Protein AF-A0A2G9ZZF3-F1 (afdb_monomer)

Structure (mmCIF, N/CA/C/O backbone):
data_AF-A0A2G9ZZF3-F1
#
_entry.id   AF-A0A2G9ZZF3-F1
#
loop_
_atom_site.group_PDB
_atom_site.id
_atom_site.type_symbol
_atom_site.label_atom_id
_atom_site.label_alt_id
_atom_site.label_comp_id
_atom_site.label_asym_id
_atom_site.label_entity_id
_atom_site.label_seq_id
_atom_site.pdbx_PDB_ins_code
_atom_site.Cartn_x
_atom_site.Cartn_y
_atom_site.Cartn_z
_atom_site.occupancy
_atom_site.B_iso_or_equiv
_atom_site.auth_seq_id
_atom_site.auth_comp_id
_atom_site.auth_asym_id
_atom_site.auth_atom_id
_atom_site.pdbx_PDB_model_num
ATOM 1 N N . MET A 1 1 ? 7.791 -21.126 -117.354 1.00 59.47 1 MET A N 1
ATOM 2 C CA . MET A 1 1 ? 6.677 -20.592 -116.538 1.00 59.47 1 MET A CA 1
ATOM 3 C C . MET A 1 1 ? 6.269 -21.484 -115.347 1.00 59.47 1 MET A C 1
ATOM 5 O O . MET A 1 1 ? 5.467 -21.029 -114.550 1.00 59.47 1 MET A O 1
ATOM 9 N N . SER A 1 2 ? 6.813 -22.704 -115.153 1.00 65.94 2 SER A N 1
ATOM 10 C CA . SER A 1 2 ? 6.362 -23.611 -114.068 1.00 65.94 2 SER A CA 1
ATOM 11 C C . SER A 1 2 ? 7.117 -23.512 -112.730 1.00 65.94 2 SER A C 1
ATOM 13 O O . SER A 1 2 ? 6.550 -23.864 -111.707 1.00 65.94 2 SER A O 1
ATOM 15 N N . LYS A 1 3 ? 8.366 -23.020 -112.684 1.00 68.06 3 LYS A N 1
ATOM 16 C CA . LYS A 1 3 ? 9.155 -22.972 -111.429 1.00 68.06 3 LYS A CA 1
ATOM 17 C C . LYS A 1 3 ? 8.748 -21.829 -110.484 1.00 68.06 3 LYS A C 1
ATOM 19 O O . LYS A 1 3 ? 8.698 -22.023 -109.275 1.00 68.06 3 LYS A O 1
ATOM 24 N N . GLU A 1 4 ? 8.410 -20.670 -111.044 1.00 65.75 4 GLU A N 1
ATOM 25 C CA . GLU A 1 4 ? 7.954 -19.481 -110.303 1.00 65.75 4 GLU A CA 1
ATOM 26 C C . GLU A 1 4 ? 6.599 -19.716 -109.613 1.00 65.75 4 GLU A C 1
ATOM 28 O O . GLU A 1 4 ? 6.419 -19.370 -108.446 1.00 65.75 4 GLU A O 1
ATOM 33 N N . LEU A 1 5 ? 5.671 -20.394 -110.301 1.00 57.50 5 LEU A N 1
ATOM 34 C CA . LEU A 1 5 ? 4.336 -20.688 -109.777 1.00 57.50 5 LEU A CA 1
ATOM 35 C C . LEU A 1 5 ? 4.395 -21.670 -108.592 1.00 57.50 5 LEU A C 1
ATOM 37 O O . LEU A 1 5 ? 3.732 -21.463 -107.577 1.00 57.50 5 LEU A O 1
ATOM 41 N N . THR A 1 6 ? 5.261 -22.685 -108.667 1.00 64.75 6 THR A N 1
ATOM 42 C CA . THR A 1 6 ? 5.470 -23.651 -107.576 1.00 64.75 6 THR A CA 1
ATOM 43 C C . THR A 1 6 ? 6.081 -22.998 -106.330 1.00 64.75 6 THR A C 1
ATOM 45 O O . THR A 1 6 ? 5.684 -23.309 -105.207 1.00 64.75 6 THR A O 1
ATOM 48 N N . ALA A 1 7 ? 7.002 -22.043 -106.499 1.00 68.25 7 ALA A N 1
ATOM 49 C CA . ALA A 1 7 ? 7.611 -21.318 -105.381 1.00 68.25 7 ALA A CA 1
ATOM 50 C C . ALA A 1 7 ? 6.648 -20.321 -104.706 1.00 68.25 7 ALA A C 1
ATOM 52 O O . ALA A 1 7 ? 6.768 -20.066 -103.504 1.00 68.25 7 ALA A O 1
ATOM 53 N N . ALA A 1 8 ? 5.699 -19.753 -105.457 1.00 62.78 8 ALA A N 1
ATOM 54 C CA . ALA A 1 8 ? 4.659 -18.877 -104.918 1.00 62.78 8 ALA A CA 1
ATOM 55 C C . ALA A 1 8 ? 3.600 -19.663 -104.124 1.00 62.78 8 ALA A C 1
ATOM 57 O O . ALA A 1 8 ? 3.227 -19.253 -103.025 1.00 62.78 8 ALA A O 1
ATOM 58 N N . ILE A 1 9 ? 3.185 -20.834 -104.621 1.00 59.16 9 ILE A N 1
ATOM 59 C CA . ILE A 1 9 ? 2.225 -21.713 -103.932 1.00 59.16 9 ILE A CA 1
ATOM 60 C C . ILE A 1 9 ? 2.807 -22.228 -102.605 1.00 59.16 9 ILE A C 1
ATOM 62 O O . ILE A 1 9 ? 2.135 -22.166 -101.578 1.00 59.16 9 ILE A O 1
ATOM 66 N N . ASN A 1 10 ? 4.078 -22.647 -102.584 1.00 58.19 10 ASN A N 1
ATOM 67 C CA . ASN A 1 10 ? 4.720 -23.159 -101.366 1.00 58.19 10 ASN A CA 1
ATOM 68 C C . ASN A 1 10 ? 4.940 -22.072 -100.287 1.00 58.19 10 ASN A C 1
ATOM 70 O O . ASN A 1 10 ? 4.824 -22.338 -99.089 1.00 58.19 10 ASN A O 1
ATOM 74 N N . ARG A 1 11 ? 5.209 -20.822 -100.696 1.00 60.00 11 ARG A N 1
ATOM 75 C CA . ARG A 1 11 ? 5.263 -19.667 -99.777 1.00 60.00 11 ARG A CA 1
ATOM 76 C C . ARG A 1 11 ? 3.895 -19.343 -99.171 1.00 60.00 11 ARG A C 1
ATOM 78 O O . ARG A 1 11 ? 3.817 -19.076 -97.978 1.00 60.00 11 ARG A O 1
ATOM 85 N N . ASN A 1 12 ? 2.823 -19.436 -99.958 1.00 56.59 12 ASN A N 1
ATOM 86 C CA . ASN A 1 12 ? 1.471 -19.139 -99.481 1.00 56.59 12 ASN A CA 1
ATOM 87 C C . ASN A 1 12 ? 0.905 -20.228 -98.544 1.00 56.59 12 ASN A C 1
ATOM 89 O O . ASN A 1 12 ? 0.105 -19.929 -97.666 1.00 56.59 12 ASN A O 1
ATOM 93 N N . GLN A 1 13 ? 1.343 -21.488 -98.672 1.00 58.34 13 GLN A N 1
ATOM 94 C CA . GLN A 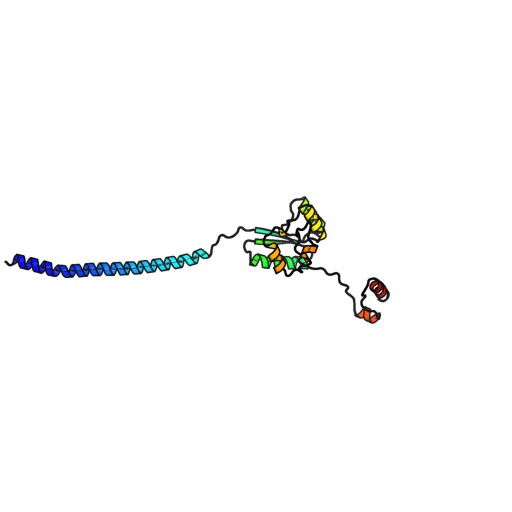1 13 ? 0.911 -22.570 -97.770 1.00 58.34 13 GLN A CA 1
ATOM 95 C C . GLN A 1 13 ? 1.659 -22.611 -96.429 1.00 58.34 13 GLN A C 1
ATOM 97 O O . GLN A 1 13 ? 1.131 -23.128 -95.448 1.00 58.34 13 GLN A O 1
ATOM 102 N N . THR A 1 14 ? 2.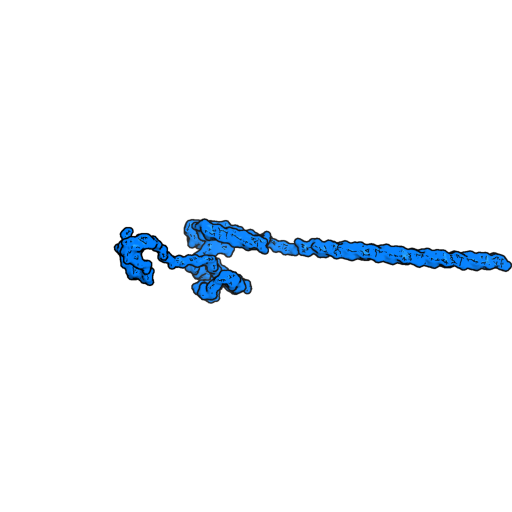865 -22.042 -96.350 1.00 57.53 14 THR A N 1
ATOM 103 C CA . THR A 1 14 ? 3.684 -22.051 -95.121 1.00 57.53 14 THR A CA 1
ATOM 104 C C . THR A 1 14 ? 3.453 -20.838 -94.217 1.00 57.53 14 THR A C 1
ATOM 106 O O . THR A 1 14 ? 3.719 -20.901 -93.016 1.00 57.53 14 THR A O 1
ATOM 109 N N . GLN A 1 15 ? 2.907 -19.750 -94.762 1.00 63.12 15 GLN A N 1
ATOM 110 C CA . GLN A 1 15 ? 2.553 -18.540 -94.021 1.00 63.12 15 GLN A CA 1
ATOM 111 C C . GLN A 1 15 ? 1.423 -18.737 -92.982 1.00 63.12 15 GLN A C 1
ATOM 113 O O . GLN A 1 15 ? 1.623 -18.320 -91.840 1.00 63.12 15 GLN A O 1
ATOM 118 N N . PRO A 1 16 ? 0.289 -19.410 -93.279 1.00 65.31 16 PRO A N 1
ATOM 119 C CA . PRO A 1 16 ? -0.768 -19.618 -92.284 1.00 65.31 16 PRO A CA 1
ATOM 120 C C . PRO A 1 16 ? -0.330 -20.530 -91.128 1.00 65.31 16 PRO A C 1
ATOM 122 O O . PRO A 1 16 ? -0.704 -20.284 -89.985 1.00 65.31 16 PRO A O 1
ATOM 125 N N . ALA A 1 17 ? 0.517 -21.534 -91.386 1.00 68.06 17 ALA A N 1
ATOM 126 C CA . ALA A 1 17 ? 1.029 -22.422 -90.340 1.00 68.06 17 ALA A CA 1
ATOM 127 C C . ALA A 1 17 ? 1.934 -21.688 -89.332 1.00 68.06 17 ALA A C 1
ATOM 129 O O . ALA A 1 17 ? 1.849 -21.940 -88.132 1.00 68.06 17 ALA A O 1
ATOM 130 N N . ARG A 1 18 ? 2.758 -20.739 -89.802 1.00 69.69 18 ARG A N 1
ATOM 131 C CA . ARG A 1 18 ? 3.604 -19.913 -88.924 1.00 69.69 18 ARG A CA 1
ATOM 132 C C . ARG A 1 18 ? 2.793 -18.967 -88.043 1.00 69.69 18 ARG A C 1
ATOM 134 O O . ARG A 1 18 ? 3.076 -18.882 -86.856 1.00 69.69 18 ARG A O 1
ATOM 141 N N . ILE A 1 19 ? 1.770 -18.320 -88.604 1.00 69.62 19 ILE A N 1
ATOM 142 C CA . ILE A 1 19 ? 0.917 -17.375 -87.863 1.00 69.62 19 ILE A CA 1
ATOM 143 C C . ILE A 1 19 ? 0.176 -18.092 -86.724 1.00 69.62 19 ILE A C 1
ATOM 145 O O . ILE A 1 19 ? 0.153 -17.603 -85.598 1.00 69.62 19 ILE A O 1
ATOM 149 N N . ILE A 1 20 ? -0.359 -19.291 -86.980 1.00 66.06 20 ILE A N 1
ATOM 150 C CA . ILE A 1 20 ? -1.033 -20.093 -85.946 1.00 66.06 20 ILE A CA 1
ATOM 151 C C . ILE A 1 20 ? -0.046 -20.522 -84.846 1.00 66.06 20 ILE A C 1
ATOM 153 O O . ILE A 1 20 ? -0.395 -20.534 -83.664 1.00 66.06 20 ILE A O 1
ATOM 157 N N . GLN A 1 21 ? 1.197 -20.850 -85.200 1.00 67.44 21 GLN A N 1
ATOM 158 C CA . GLN A 1 21 ? 2.212 -21.266 -84.231 1.00 67.44 21 GLN A CA 1
ATOM 159 C C . GLN A 1 21 ? 2.708 -20.106 -83.343 1.00 67.44 21 GLN A C 1
ATOM 161 O O . GLN A 1 21 ? 2.917 -20.304 -82.147 1.00 67.44 21 GLN A O 1
ATOM 166 N N . GLU A 1 22 ? 2.840 -18.893 -83.884 1.00 71.12 22 GLU A N 1
ATOM 167 C CA . GLU A 1 22 ? 3.138 -17.686 -83.092 1.00 71.12 22 GLU A CA 1
ATOM 168 C C . GLU A 1 22 ? 1.986 -17.347 -82.137 1.00 71.12 22 GLU A C 1
ATOM 170 O O . GLU A 1 22 ? 2.201 -17.252 -80.930 1.00 71.12 22 GLU A O 1
ATOM 175 N N . GLN A 1 23 ? 0.745 -17.298 -82.637 1.00 62.75 23 GLN A N 1
ATOM 176 C CA . GLN A 1 23 ? -0.425 -16.975 -81.811 1.00 62.75 23 GLN A CA 1
ATOM 177 C C . GLN A 1 23 ? -0.647 -17.984 -80.676 1.00 62.75 23 GLN A C 1
ATOM 179 O O . GLN A 1 23 ? -0.991 -17.606 -79.558 1.00 62.75 23 GLN A O 1
ATOM 184 N N . THR A 1 24 ? -0.434 -19.276 -80.934 1.00 64.06 24 THR A N 1
ATOM 185 C CA . THR A 1 24 ? -0.527 -20.309 -79.888 1.00 64.06 24 THR A CA 1
ATOM 186 C C . THR A 1 24 ? 0.589 -20.186 -78.850 1.00 64.06 24 THR A C 1
ATOM 188 O O . THR A 1 24 ? 0.332 -20.392 -77.664 1.00 64.06 24 THR A O 1
ATOM 191 N N . THR A 1 25 ? 1.802 -19.799 -79.254 1.00 71.62 25 THR A N 1
ATOM 192 C CA . THR A 1 25 ? 2.929 -19.588 -78.330 1.00 71.62 25 THR A CA 1
ATOM 193 C C . THR A 1 25 ? 2.682 -18.393 -77.406 1.00 71.62 25 THR A C 1
ATOM 195 O O . THR A 1 25 ? 2.936 -18.490 -76.201 1.00 71.62 25 THR A O 1
ATOM 198 N N . ASP A 1 26 ? 2.118 -17.306 -77.930 1.00 73.88 26 ASP A N 1
ATOM 199 C CA . ASP A 1 26 ? 1.782 -16.117 -77.141 1.00 73.88 26 ASP A CA 1
ATOM 200 C C . ASP A 1 26 ? 0.676 -16.402 -76.119 1.00 73.88 26 ASP A C 1
ATOM 202 O O . ASP A 1 26 ? 0.825 -16.079 -74.938 1.00 73.88 26 ASP A O 1
ATOM 206 N N . LEU A 1 27 ? -0.386 -17.107 -76.527 1.00 63.22 27 LEU A N 1
ATOM 207 C CA . LEU A 1 27 ? -1.488 -17.491 -75.636 1.00 63.22 27 LEU A CA 1
ATOM 208 C C . LEU A 1 27 ? -1.025 -18.419 -74.500 1.00 63.22 27 LEU A C 1
ATOM 210 O O . LEU A 1 27 ? -1.392 -18.218 -73.341 1.00 63.22 27 LEU A O 1
ATOM 214 N N . ILE A 1 28 ? -0.170 -19.403 -74.806 1.00 69.19 28 ILE A N 1
ATOM 215 C CA . ILE A 1 28 ? 0.407 -20.310 -73.797 1.00 69.19 28 ILE A CA 1
ATOM 216 C C . ILE A 1 28 ? 1.316 -19.539 -72.829 1.00 69.19 28 ILE A C 1
ATOM 218 O O . ILE A 1 28 ? 1.339 -19.820 -71.626 1.00 69.19 28 ILE A O 1
ATOM 222 N N . THR A 1 29 ? 2.065 -18.558 -73.335 1.00 74.81 29 THR A N 1
ATOM 223 C CA . THR A 1 29 ? 2.946 -17.720 -72.515 1.00 74.81 29 THR A CA 1
ATOM 224 C C . THR A 1 29 ? 2.134 -16.839 -71.571 1.00 74.81 29 THR A C 1
ATOM 226 O O . THR A 1 29 ? 2.457 -16.766 -70.386 1.00 74.81 29 THR A O 1
ATOM 229 N N . GLU A 1 30 ? 1.044 -16.239 -72.050 1.00 74.38 30 GLU A N 1
ATOM 230 C CA . GLU A 1 30 ? 0.166 -15.382 -71.253 1.00 74.38 30 GLU A CA 1
ATOM 231 C C . GLU A 1 30 ? -0.562 -16.163 -70.143 1.00 74.38 30 GLU A C 1
ATOM 233 O O . GLU A 1 30 ? -0.572 -15.726 -68.989 1.00 74.38 30 GLU A O 1
ATOM 238 N N . GLU A 1 31 ? -1.101 -17.354 -70.435 1.00 75.94 31 GLU A N 1
ATOM 239 C CA . GLU A 1 31 ? -1.711 -18.219 -69.411 1.00 75.94 31 GLU A CA 1
ATOM 240 C C . GLU A 1 31 ? -0.701 -18.657 -68.347 1.00 75.94 31 GLU A C 1
ATOM 242 O O . GLU A 1 31 ? -0.989 -18.621 -67.146 1.00 75.94 31 GLU A O 1
ATOM 247 N N . LYS A 1 32 ? 0.509 -19.045 -68.767 1.00 70.50 32 LYS A N 1
ATOM 248 C CA . LYS A 1 32 ? 1.578 -19.439 -67.844 1.00 70.50 32 LYS A CA 1
ATOM 249 C C . LYS A 1 32 ? 2.007 -18.261 -66.967 1.00 70.50 32 LYS A C 1
ATOM 251 O O . LYS A 1 32 ? 2.254 -18.453 -65.776 1.00 70.50 32 LYS A O 1
ATOM 256 N N . MET A 1 33 ? 2.034 -17.049 -67.524 1.00 72.81 33 MET A N 1
ATOM 257 C CA . MET A 1 33 ? 2.343 -15.819 -66.795 1.00 72.81 33 MET A CA 1
ATOM 258 C C . MET A 1 33 ? 1.247 -15.480 -65.775 1.00 72.81 33 MET A C 1
ATOM 260 O O . MET A 1 33 ? 1.567 -15.225 -64.617 1.00 72.81 33 MET A O 1
ATOM 264 N N . LYS A 1 34 ? -0.037 -15.581 -66.149 1.00 68.31 34 LYS A N 1
ATOM 265 C CA . LYS A 1 34 ? -1.186 -15.374 -65.244 1.00 68.31 34 LYS A CA 1
ATOM 266 C C . LYS A 1 34 ? -1.229 -16.402 -64.111 1.00 68.31 34 LYS A C 1
ATOM 268 O O . LYS A 1 34 ? -1.447 -16.039 -62.957 1.00 68.31 34 LYS A O 1
ATOM 273 N N . ARG A 1 35 ? -0.957 -17.677 -64.407 1.00 70.44 35 ARG A N 1
ATOM 274 C CA . ARG A 1 35 ? -0.897 -18.745 -63.395 1.00 70.44 35 ARG A CA 1
ATOM 275 C C . ARG A 1 35 ? 0.249 -18.531 -62.406 1.00 70.44 35 ARG A C 1
ATOM 277 O O . ARG A 1 35 ? 0.045 -18.674 -61.204 1.00 70.44 35 ARG A O 1
ATOM 284 N N . ASN A 1 36 ? 1.428 -18.146 -62.893 1.00 67.31 36 ASN A N 1
ATOM 285 C CA . ASN A 1 36 ? 2.578 -17.854 -62.036 1.00 67.31 36 ASN A CA 1
ATOM 286 C C . ASN A 1 36 ? 2.360 -16.575 -61.205 1.00 67.31 36 ASN A C 1
ATOM 288 O O . ASN A 1 36 ? 2.735 -16.548 -60.037 1.00 67.31 36 ASN A O 1
ATOM 292 N N . MET A 1 37 ? 1.690 -15.560 -61.764 1.00 66.88 37 MET A N 1
ATOM 293 C CA . MET A 1 37 ? 1.306 -14.338 -61.048 1.00 66.88 37 MET A CA 1
ATOM 294 C C . MET A 1 37 ? 0.334 -14.639 -59.898 1.00 66.88 37 MET A C 1
ATOM 296 O O . MET A 1 37 ? 0.559 -14.200 -58.772 1.00 66.88 37 MET A O 1
ATOM 300 N N . ASN A 1 38 ? -0.698 -15.454 -60.143 1.00 59.81 38 ASN A N 1
ATOM 301 C CA . ASN A 1 38 ? -1.658 -15.852 -59.109 1.00 59.81 38 ASN A CA 1
ATOM 302 C C . ASN A 1 38 ? -1.001 -16.679 -57.992 1.00 59.81 38 ASN A C 1
ATOM 304 O O . ASN A 1 38 ? -1.326 -16.481 -56.822 1.00 59.81 38 ASN A O 1
ATOM 308 N N . LEU A 1 39 ? -0.045 -17.558 -58.324 1.00 62.78 39 LEU A N 1
ATOM 309 C CA . LEU A 1 39 ? 0.722 -18.292 -57.310 1.00 62.78 39 LEU A CA 1
ATOM 310 C C . LEU A 1 39 ? 1.574 -17.361 -56.431 1.00 62.78 39 LEU A C 1
ATOM 312 O O . LEU A 1 39 ? 1.628 -17.559 -55.220 1.00 62.78 39 LEU A O 1
ATOM 316 N N . ILE A 1 40 ? 2.208 -16.337 -57.011 1.00 66.31 40 ILE A N 1
ATOM 317 C CA . ILE A 1 40 ? 3.026 -15.370 -56.260 1.00 66.31 40 ILE A CA 1
ATOM 318 C C . ILE A 1 40 ? 2.152 -14.526 -55.321 1.00 66.31 40 ILE A C 1
ATOM 320 O O . ILE A 1 40 ? 2.508 -14.332 -54.161 1.00 66.31 40 ILE A O 1
ATOM 324 N N . VAL A 1 41 ? 0.980 -14.078 -55.780 1.00 64.81 41 VAL A N 1
ATOM 325 C CA . VAL A 1 41 ? 0.050 -13.261 -54.980 1.00 64.81 41 VAL A CA 1
ATOM 326 C C . VAL A 1 41 ? -0.489 -14.021 -53.756 1.00 64.81 41 VAL A C 1
ATOM 328 O O . VAL A 1 41 ? -0.559 -13.452 -52.666 1.00 64.81 41 VAL A O 1
ATOM 331 N N . VAL A 1 42 ? -0.799 -15.316 -53.891 1.00 65.56 42 VAL A N 1
ATOM 332 C CA . VAL A 1 42 ? -1.229 -16.165 -52.760 1.00 65.56 42 VAL A CA 1
ATOM 333 C C . VAL A 1 42 ? -0.089 -16.395 -51.762 1.00 65.56 42 VAL A C 1
ATOM 335 O O . VAL A 1 42 ? -0.316 -16.378 -50.552 1.00 65.56 42 VAL A O 1
ATOM 338 N N . LEU A 1 43 ? 1.148 -16.548 -52.245 1.00 61.16 43 LEU A N 1
ATOM 339 C CA . LEU A 1 43 ? 2.315 -16.744 -51.383 1.00 61.16 43 LEU A CA 1
ATOM 340 C C . LEU A 1 43 ? 2.643 -15.486 -50.558 1.00 61.16 43 LEU A C 1
ATOM 342 O O . LEU A 1 43 ? 2.981 -15.594 -49.382 1.00 61.16 43 LEU A O 1
ATOM 346 N N . VAL A 1 44 ? 2.495 -14.294 -51.149 1.00 59.97 44 VAL A N 1
ATOM 347 C CA . VAL A 1 44 ? 2.727 -13.012 -50.461 1.00 59.97 44 VAL A CA 1
ATOM 348 C C . VAL A 1 44 ? 1.655 -12.750 -49.396 1.00 5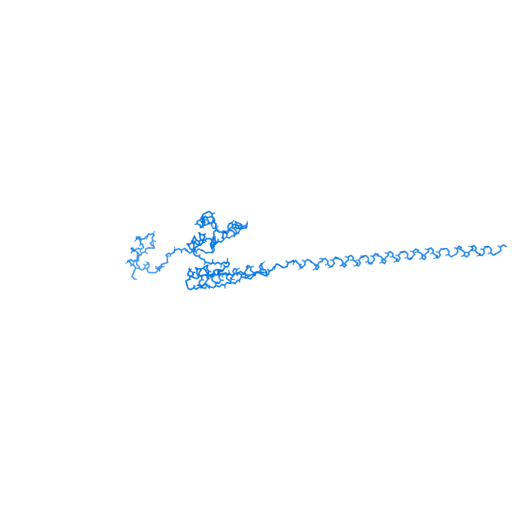9.97 44 VAL A C 1
ATOM 350 O O . VAL A 1 44 ? 2.003 -12.373 -48.280 1.00 59.97 44 VAL A O 1
ATOM 353 N N . MET A 1 45 ? 0.375 -13.031 -49.674 1.00 58.94 45 MET A N 1
ATOM 354 C CA . MET A 1 45 ? -0.692 -12.890 -48.668 1.00 58.94 45 MET A CA 1
ATOM 355 C C . MET A 1 45 ? -0.575 -13.900 -47.514 1.00 58.94 45 MET A C 1
ATOM 357 O O . MET A 1 45 ? -0.844 -13.546 -46.367 1.00 58.94 45 MET A O 1
ATOM 361 N N . GLY A 1 46 ? -0.124 -15.130 -47.783 1.00 56.66 46 GLY A N 1
ATOM 362 C CA . GLY A 1 46 ? 0.138 -16.124 -46.736 1.00 56.66 46 GLY A CA 1
ATOM 363 C C . GLY A 1 46 ? 1.317 -15.756 -45.828 1.00 56.66 46 GLY A C 1
ATOM 364 O O . GLY A 1 46 ? 1.279 -16.027 -44.630 1.00 56.66 46 GLY A O 1
ATOM 365 N N . LEU A 1 47 ? 2.341 -15.087 -46.369 1.00 53.47 47 LEU A N 1
ATOM 366 C CA . LEU A 1 47 ? 3.528 -14.686 -45.609 1.00 53.47 47 LEU A CA 1
ATOM 367 C C . LEU A 1 47 ? 3.279 -13.446 -44.730 1.00 53.47 47 LEU A C 1
ATOM 369 O O . LEU A 1 47 ? 3.854 -13.333 -43.647 1.00 53.47 47 LEU A O 1
ATOM 373 N N . SER A 1 48 ? 2.375 -12.549 -45.138 1.00 55.41 48 SER A N 1
ATOM 374 C CA . SER A 1 48 ? 1.990 -11.374 -44.341 1.00 55.41 48 SER A CA 1
ATOM 375 C C . SER A 1 48 ? 1.192 -11.717 -43.077 1.00 55.41 48 SER A C 1
ATOM 377 O O . SER A 1 48 ? 1.249 -10.961 -42.113 1.00 55.41 48 SER A O 1
ATOM 379 N N . LEU A 1 49 ? 0.503 -12.864 -43.033 1.00 53.25 49 LEU A N 1
ATOM 380 C CA . LEU A 1 49 ? -0.244 -13.316 -41.847 1.00 53.25 49 LEU A CA 1
ATOM 381 C C . LEU A 1 49 ? 0.644 -13.939 -40.755 1.00 53.25 49 LEU A C 1
ATOM 383 O O . LEU A 1 49 ? 0.217 -14.033 -39.608 1.00 53.25 49 LEU A O 1
ATOM 387 N N . ILE A 1 50 ? 1.883 -14.333 -41.074 1.00 57.06 50 ILE A N 1
ATOM 388 C CA . ILE A 1 50 ? 2.806 -14.971 -40.115 1.00 57.06 50 ILE A CA 1
ATOM 389 C C . ILE A 1 50 ? 3.718 -13.932 -39.435 1.00 57.06 50 ILE A C 1
ATOM 391 O O . ILE A 1 50 ? 4.192 -14.153 -38.321 1.00 57.06 50 ILE A O 1
ATOM 395 N N . LEU A 1 51 ? 3.925 -12.760 -40.047 1.00 51.00 51 LEU A N 1
ATOM 396 C CA . LEU A 1 51 ? 4.801 -11.717 -39.493 1.00 51.00 51 LEU A CA 1
ATOM 397 C C . LEU A 1 51 ? 4.148 -10.823 -38.425 1.00 51.00 51 LEU A C 1
ATOM 399 O O . LEU A 1 51 ? 4.864 -10.135 -37.702 1.00 51.00 51 LEU A O 1
ATOM 403 N N . SER A 1 52 ? 2.822 -10.845 -38.263 1.00 56.31 52 SER A N 1
ATOM 404 C CA . SER A 1 52 ? 2.137 -10.040 -37.234 1.00 56.31 52 SER A CA 1
ATOM 405 C C . SER A 1 52 ? 2.146 -10.663 -35.830 1.00 56.31 52 SER A C 1
ATOM 407 O O . SER A 1 52 ? 1.652 -10.041 -34.896 1.00 56.31 52 SER A O 1
ATOM 409 N N . ALA A 1 53 ? 2.716 -11.860 -35.650 1.00 53.19 53 ALA A N 1
ATOM 410 C CA . ALA A 1 53 ? 2.745 -12.553 -34.357 1.00 53.19 53 ALA A CA 1
ATOM 411 C C . ALA A 1 53 ? 4.013 -12.291 -33.519 1.00 53.19 53 ALA A C 1
ATOM 413 O O . ALA A 1 53 ? 4.138 -12.822 -32.419 1.00 53.19 53 ALA A O 1
ATOM 414 N N . CYS A 1 54 ? 4.959 -11.484 -34.010 1.00 53.84 54 CYS A N 1
ATOM 415 C CA . CYS A 1 54 ? 6.218 -11.225 -33.311 1.00 53.84 54 CYS A CA 1
ATOM 416 C C . CYS A 1 54 ? 6.523 -9.722 -33.255 1.00 53.84 54 CYS A C 1
ATOM 418 O O . CYS A 1 54 ? 7.456 -9.230 -33.886 1.00 53.84 54 CYS A O 1
ATOM 420 N N . GLY A 1 55 ? 5.709 -8.979 -32.499 1.00 66.25 55 GLY A N 1
ATOM 421 C CA . GLY A 1 55 ? 6.081 -7.635 -32.054 1.00 66.25 55 GLY A CA 1
ATOM 422 C C . GLY A 1 55 ? 7.297 -7.676 -31.110 1.00 66.25 55 GLY A C 1
ATOM 423 O O . GLY A 1 55 ? 7.597 -8.733 -30.546 1.00 66.25 55 GLY A O 1
ATOM 424 N N . PRO A 1 56 ? 8.024 -6.557 -30.927 1.00 58.50 56 PRO A N 1
ATOM 425 C CA . PRO A 1 56 ? 9.151 -6.490 -30.002 1.00 58.50 56 PRO A CA 1
ATOM 426 C C . PRO A 1 56 ? 8.688 -6.855 -28.586 1.00 58.50 56 PRO A C 1
ATOM 428 O O . PRO A 1 56 ? 7.885 -6.152 -27.975 1.00 58.50 56 PRO A O 1
ATOM 431 N N . LYS A 1 57 ? 9.177 -7.988 -28.075 1.00 68.06 57 LYS A N 1
ATOM 432 C CA . LYS A 1 57 ? 8.883 -8.458 -26.721 1.00 68.06 57 LYS A CA 1
ATOM 433 C C . LYS A 1 57 ? 9.593 -7.524 -25.742 1.00 68.06 57 LYS A C 1
ATOM 435 O O . LYS A 1 57 ? 10.819 -7.435 -25.771 1.00 68.06 57 LYS A O 1
ATOM 440 N N . ALA A 1 58 ? 8.827 -6.798 -24.929 1.00 79.31 58 ALA A N 1
ATOM 441 C CA . ALA A 1 58 ? 9.378 -5.937 -23.888 1.00 79.31 58 ALA A CA 1
ATOM 442 C C . ALA A 1 58 ? 10.346 -6.735 -22.994 1.00 79.31 58 ALA A C 1
ATOM 444 O O . ALA A 1 58 ? 10.129 -7.925 -22.742 1.00 79.31 58 ALA A O 1
ATOM 445 N N . ALA A 1 59 ? 11.431 -6.091 -22.556 1.00 88.62 59 ALA A N 1
ATOM 446 C CA . ALA A 1 59 ? 12.436 -6.740 -21.723 1.00 88.62 59 ALA A CA 1
ATOM 447 C C . ALA A 1 59 ? 11.807 -7.261 -20.412 1.00 88.62 59 ALA A C 1
ATOM 449 O O . ALA A 1 59 ? 10.876 -6.630 -19.898 1.00 88.62 59 ALA A O 1
ATOM 450 N N . PRO A 1 60 ? 12.297 -8.392 -19.866 1.00 94.81 60 PRO A N 1
ATOM 451 C CA . PRO A 1 60 ? 11.846 -8.884 -18.572 1.00 94.81 60 PRO A CA 1
ATOM 452 C C . PRO A 1 60 ? 12.096 -7.862 -17.454 1.00 94.81 60 PRO A C 1
ATOM 454 O O . PRO A 1 60 ? 13.209 -7.356 -17.321 1.00 94.81 60 PRO A O 1
ATOM 457 N N . VAL A 1 61 ? 11.080 -7.598 -16.634 1.00 97.19 61 VAL A N 1
ATOM 458 C CA . VAL A 1 61 ? 11.136 -6.711 -15.461 1.00 97.19 61 VAL A CA 1
ATOM 459 C C . VAL A 1 61 ? 10.748 -7.510 -14.219 1.00 97.19 61 VAL A C 1
ATOM 461 O O . VAL A 1 61 ? 9.818 -8.309 -14.264 1.00 97.19 61 VAL A O 1
ATOM 464 N N . THR A 1 62 ? 11.452 -7.313 -13.103 1.00 98.00 62 THR A N 1
ATOM 465 C CA . THR A 1 62 ? 11.060 -7.865 -11.796 1.00 98.00 62 THR A CA 1
ATOM 466 C C . THR A 1 62 ? 10.707 -6.725 -10.852 1.00 98.00 62 THR A C 1
ATOM 468 O O . THR A 1 62 ? 11.512 -5.816 -10.706 1.00 98.00 62 THR A O 1
ATOM 471 N N . ILE A 1 63 ? 9.539 -6.806 -10.217 1.00 98.25 63 ILE A N 1
ATOM 472 C CA . ILE A 1 63 ? 9.049 -5.869 -9.201 1.00 98.25 63 ILE A CA 1
ATOM 473 C C . ILE A 1 63 ? 9.088 -6.575 -7.847 1.00 98.25 63 ILE A C 1
ATOM 475 O O . ILE A 1 63 ? 8.484 -7.638 -7.683 1.00 98.25 63 ILE A O 1
ATOM 479 N N . GLN A 1 64 ? 9.781 -5.993 -6.878 1.00 98.38 64 GLN A N 1
ATOM 480 C CA . GLN A 1 64 ? 9.784 -6.430 -5.487 1.00 98.38 64 GLN A CA 1
ATOM 481 C C . GLN A 1 64 ? 8.632 -5.764 -4.740 1.00 98.38 64 GLN A C 1
ATOM 483 O O . GLN A 1 64 ? 8.552 -4.538 -4.680 1.00 98.38 64 GLN A O 1
ATOM 488 N N . TYR A 1 65 ? 7.755 -6.574 -4.150 1.00 98.00 65 TYR A N 1
ATOM 489 C CA . TYR A 1 65 ? 6.612 -6.096 -3.382 1.00 98.00 65 TYR A CA 1
ATOM 490 C C . TYR A 1 65 ? 6.661 -6.625 -1.949 1.00 98.00 65 TYR A C 1
ATOM 492 O O . TYR A 1 65 ? 6.513 -7.822 -1.706 1.00 98.00 65 TYR A O 1
ATOM 500 N N . TRP A 1 66 ? 6.872 -5.733 -0.985 1.00 97.81 66 TRP A N 1
ATOM 501 C CA . TRP A 1 66 ? 6.873 -6.071 0.435 1.00 97.81 66 TRP A CA 1
ATOM 502 C C . TRP A 1 66 ? 5.513 -5.839 1.086 1.00 97.81 66 TRP A C 1
ATOM 504 O O . TRP A 1 66 ? 4.902 -4.778 0.937 1.00 97.81 66 TRP A O 1
ATOM 514 N N . VAL A 1 67 ? 5.060 -6.831 1.849 1.00 96.44 67 VAL A N 1
ATOM 515 C CA . VAL A 1 67 ? 3.781 -6.812 2.569 1.00 96.44 67 VAL A CA 1
ATOM 516 C C . VAL A 1 67 ? 3.991 -6.926 4.072 1.00 96.44 67 VAL A C 1
ATOM 518 O O . VAL A 1 67 ? 5.011 -7.449 4.533 1.00 96.44 67 VAL A O 1
ATOM 521 N N . ILE A 1 68 ? 3.012 -6.448 4.843 1.00 93.44 68 ILE A N 1
ATOM 522 C CA . ILE A 1 68 ? 2.989 -6.644 6.296 1.00 93.44 68 ILE A CA 1
ATOM 523 C C . ILE A 1 68 ? 2.990 -8.148 6.597 1.00 93.44 68 ILE A C 1
ATOM 525 O O . ILE A 1 68 ? 2.394 -8.939 5.865 1.00 93.44 68 ILE A O 1
ATOM 529 N N . ASN A 1 69 ? 3.666 -8.549 7.676 1.00 93.06 69 ASN A N 1
ATOM 530 C CA . ASN A 1 69 ? 3.800 -9.948 8.070 1.00 93.06 69 ASN A CA 1
ATOM 531 C C . ASN A 1 69 ? 2.482 -10.532 8.616 1.00 93.06 69 ASN A C 1
ATOM 533 O O . ASN A 1 69 ? 2.306 -10.702 9.820 1.00 93.06 69 ASN A O 1
ATOM 537 N N . ASN A 1 70 ? 1.524 -10.812 7.733 1.00 92.00 70 ASN A N 1
ATOM 538 C CA . ASN A 1 70 ? 0.309 -11.550 8.058 1.00 92.00 70 ASN A CA 1
ATOM 539 C C . ASN A 1 70 ? -0.228 -12.319 6.835 1.00 92.00 70 ASN A C 1
ATOM 541 O O . ASN A 1 70 ? 0.025 -11.955 5.685 1.00 92.00 70 ASN A O 1
ATOM 545 N N . ASP A 1 71 ? -0.976 -13.396 7.093 1.00 93.88 71 ASP A N 1
ATOM 546 C CA . ASP A 1 71 ? -1.484 -14.276 6.033 1.00 93.88 71 ASP A CA 1
ATOM 547 C C . ASP A 1 71 ? -2.507 -13.603 5.098 1.00 93.88 71 ASP A C 1
ATOM 549 O O . ASP A 1 71 ? -2.410 -13.808 3.883 1.00 93.88 71 ASP A O 1
ATOM 553 N N . PRO A 1 72 ? -3.491 -12.818 5.591 1.00 92.31 72 PRO A N 1
ATOM 554 C CA . PRO A 1 72 ? -4.467 -12.175 4.710 1.00 92.31 72 PRO A CA 1
ATOM 555 C C . PRO A 1 72 ? -3.838 -11.220 3.688 1.00 92.31 72 PRO A C 1
ATOM 557 O O . PRO A 1 72 ? -4.203 -11.266 2.511 1.00 92.31 72 PRO A O 1
ATOM 560 N N . ASP A 1 73 ? -2.891 -10.389 4.122 1.00 91.12 73 ASP A N 1
ATOM 561 C CA . ASP A 1 73 ? -2.278 -9.347 3.300 1.00 91.12 73 ASP A CA 1
ATOM 562 C C . ASP A 1 73 ? -1.359 -9.970 2.240 1.00 91.12 73 ASP A C 1
ATOM 564 O O . ASP A 1 73 ? -1.425 -9.590 1.069 1.00 91.12 73 ASP A O 1
ATOM 568 N N . GLU A 1 74 ? -0.567 -10.987 2.604 1.00 95.25 74 GLU A N 1
ATOM 569 C CA . GLU A 1 74 ? 0.243 -11.737 1.636 1.00 95.25 74 GLU A CA 1
ATOM 570 C C . GLU A 1 74 ? -0.627 -12.467 0.609 1.00 95.25 74 GLU A C 1
ATOM 572 O O . GLU A 1 74 ? -0.327 -12.442 -0.589 1.00 95.25 74 GLU A O 1
ATOM 577 N N . LYS A 1 75 ? -1.702 -13.128 1.050 1.00 95.81 75 LYS A N 1
ATOM 578 C CA . LYS A 1 75 ? -2.592 -13.851 0.139 1.00 95.81 75 LYS A CA 1
ATOM 579 C C . LYS A 1 75 ? -3.212 -12.904 -0.886 1.00 95.81 75 LYS A C 1
ATOM 581 O O . LYS A 1 75 ? -3.234 -13.226 -2.073 1.00 95.81 75 LYS A O 1
ATOM 586 N N . LEU A 1 76 ? -3.691 -11.745 -0.435 1.00 93.88 76 LEU A N 1
ATOM 587 C CA . LEU A 1 76 ? -4.285 -10.743 -1.313 1.00 93.88 76 LEU A CA 1
ATOM 588 C C . LEU A 1 76 ? -3.254 -10.168 -2.294 1.00 93.88 76 LEU A C 1
ATOM 590 O O . LEU A 1 76 ? -3.527 -10.078 -3.488 1.00 93.88 76 LEU A O 1
ATOM 594 N N . ALA A 1 77 ? -2.055 -9.838 -1.811 1.00 95.94 77 ALA A N 1
ATOM 595 C CA . ALA A 1 77 ? -0.970 -9.332 -2.646 1.00 95.94 77 ALA A CA 1
ATOM 596 C C . ALA A 1 77 ? -0.540 -10.333 -3.727 1.00 95.94 77 ALA A C 1
ATOM 598 O O . ALA A 1 77 ? -0.346 -9.943 -4.876 1.00 95.94 77 ALA A O 1
ATOM 599 N N . ASN A 1 78 ? -0.433 -11.621 -3.387 1.00 97.62 78 ASN A N 1
ATOM 600 C CA . ASN A 1 78 ? -0.124 -12.665 -4.364 1.00 97.62 78 ASN A CA 1
ATOM 601 C C . ASN A 1 78 ? -1.229 -12.824 -5.410 1.00 97.62 78 ASN A C 1
ATOM 603 O O . ASN A 1 78 ? -0.927 -13.039 -6.580 1.00 97.62 78 ASN A O 1
ATOM 607 N N . GLN A 1 79 ? -2.496 -12.692 -5.013 1.00 96.56 79 GLN A N 1
ATOM 608 C CA . GLN A 1 79 ? -3.599 -12.726 -5.967 1.00 96.56 79 GLN A CA 1
ATOM 609 C C . GLN A 1 79 ? -3.511 -11.560 -6.962 1.00 96.56 79 GLN A C 1
ATOM 611 O O . GLN A 1 79 ? -3.510 -11.796 -8.166 1.00 96.56 79 GLN A O 1
ATOM 616 N N . TYR A 1 80 ? -3.313 -10.329 -6.479 1.00 94.12 80 TYR A N 1
ATOM 617 C CA . TYR A 1 80 ? -3.117 -9.168 -7.356 1.00 94.12 80 TYR A CA 1
ATOM 618 C C . TYR A 1 80 ? -1.875 -9.290 -8.242 1.00 94.12 80 TYR A C 1
ATOM 620 O O . TYR A 1 80 ? -1.913 -8.900 -9.405 1.00 94.12 80 TYR A O 1
ATOM 628 N N . ALA A 1 81 ? -0.783 -9.853 -7.720 1.00 97.12 81 ALA A N 1
ATOM 629 C CA . ALA A 1 81 ? 0.417 -10.127 -8.499 1.00 97.12 81 ALA A CA 1
ATOM 630 C C . ALA A 1 81 ? 0.133 -11.097 -9.655 1.00 97.12 81 ALA A C 1
ATOM 632 O O . ALA A 1 81 ? 0.586 -10.857 -10.771 1.00 97.12 81 ALA A O 1
ATOM 633 N N . VAL A 1 82 ? -0.619 -12.175 -9.409 1.00 97.81 82 VAL A N 1
ATOM 634 C CA . VAL A 1 82 ? -1.004 -13.143 -10.448 1.00 97.81 82 VAL A CA 1
ATOM 635 C C . VAL A 1 82 ? -1.882 -12.492 -11.510 1.00 97.81 82 VAL A C 1
ATOM 637 O O . VAL A 1 82 ? -1.579 -12.630 -12.695 1.00 97.81 82 VAL A O 1
ATOM 640 N N . ASP A 1 83 ? -2.916 -11.758 -11.095 1.00 95.69 83 ASP A N 1
ATOM 641 C CA . ASP A 1 83 ? -3.833 -11.081 -12.015 1.00 95.69 83 ASP A CA 1
ATOM 642 C C . ASP A 1 83 ? -3.073 -10.068 -12.889 1.00 95.69 83 ASP A C 1
ATOM 644 O O . ASP A 1 83 ? -3.213 -10.060 -14.108 1.00 95.69 83 ASP A O 1
ATOM 648 N N . PHE A 1 84 ? -2.170 -9.285 -12.289 1.00 95.56 84 PHE A N 1
ATOM 649 C CA . PHE A 1 84 ? -1.323 -8.339 -13.013 1.00 95.56 84 PHE A CA 1
ATOM 650 C C . PHE A 1 84 ? -0.363 -9.036 -13.992 1.00 95.56 84 PHE A C 1
ATOM 652 O O . PHE A 1 84 ? -0.237 -8.634 -15.147 1.00 95.56 84 PHE A O 1
ATOM 659 N N . MET A 1 85 ? 0.313 -10.108 -13.573 1.00 96.75 85 MET A N 1
ATOM 660 C CA . MET A 1 85 ? 1.247 -10.832 -14.446 1.00 96.75 85 MET A CA 1
ATOM 661 C C . MET A 1 85 ? 0.552 -11.526 -15.628 1.00 96.75 85 MET A C 1
ATOM 663 O O . MET A 1 85 ? 1.202 -11.759 -16.648 1.00 96.75 85 MET A O 1
ATOM 667 N N . ALA A 1 86 ? -0.745 -11.840 -15.522 1.00 96.88 86 ALA A N 1
ATOM 668 C CA . ALA A 1 86 ? -1.515 -12.418 -16.624 1.00 96.88 86 ALA A CA 1
ATOM 669 C C . ALA A 1 86 ? -1.627 -11.454 -17.820 1.00 96.88 86 ALA A C 1
ATOM 671 O O . ALA A 1 86 ? -1.465 -11.882 -18.965 1.00 96.88 86 ALA A O 1
ATOM 672 N N . ASP A 1 87 ? -1.814 -10.160 -17.551 1.00 94.88 87 ASP A N 1
ATOM 673 C CA . ASP A 1 87 ? -1.906 -9.109 -18.574 1.00 94.88 87 ASP A CA 1
ATOM 674 C C . ASP A 1 87 ? -0.532 -8.523 -18.957 1.00 94.88 87 ASP A C 1
ATOM 676 O O . ASP A 1 87 ? -0.379 -7.876 -19.998 1.00 94.88 87 ASP A O 1
ATOM 680 N N . HIS A 1 88 ? 0.500 -8.794 -18.151 1.00 95.38 88 HIS A N 1
ATOM 681 C CA . HIS A 1 88 ? 1.854 -8.267 -18.317 1.00 95.38 88 HIS A CA 1
ATOM 682 C C . HIS A 1 88 ? 2.913 -9.387 -18.345 1.00 95.38 88 HIS A C 1
ATOM 684 O O . HIS A 1 88 ? 3.714 -9.513 -17.417 1.00 95.38 88 HIS A O 1
ATOM 690 N N . PRO A 1 89 ? 3.002 -10.180 -19.433 1.00 93.25 89 PRO A N 1
ATOM 691 C CA . PRO A 1 89 ? 3.828 -11.394 -19.486 1.00 93.25 89 PRO A CA 1
ATOM 692 C C . PRO A 1 89 ? 5.345 -11.143 -19.439 1.00 93.25 89 PRO A C 1
ATOM 694 O O . PRO A 1 89 ? 6.128 -12.088 -19.334 1.00 93.25 89 PRO A O 1
ATOM 697 N N . ASN A 1 90 ? 5.787 -9.890 -19.571 1.00 95.69 90 ASN A N 1
ATOM 698 C CA . ASN A 1 90 ? 7.183 -9.491 -19.402 1.00 95.69 90 ASN A CA 1
ATOM 699 C C . ASN A 1 90 ? 7.512 -9.030 -17.971 1.00 95.69 90 ASN A C 1
ATOM 701 O O . ASN A 1 90 ? 8.667 -8.703 -17.711 1.00 95.69 90 ASN A O 1
ATOM 705 N N . ILE A 1 91 ? 6.541 -8.984 -17.056 1.00 97.81 91 ILE A N 1
ATOM 706 C CA . ILE A 1 91 ? 6.741 -8.537 -15.676 1.00 97.81 91 ILE A CA 1
ATOM 707 C C . ILE A 1 91 ? 6.608 -9.724 -14.720 1.00 97.81 91 ILE A C 1
ATOM 709 O O . ILE A 1 91 ? 5.739 -10.575 -14.866 1.00 97.81 91 ILE A O 1
ATOM 713 N N . THR A 1 92 ? 7.490 -9.787 -13.728 1.00 98.19 92 THR A N 1
ATOM 714 C CA . THR A 1 92 ? 7.420 -10.719 -12.600 1.00 98.19 92 THR A CA 1
ATOM 715 C C . THR A 1 92 ? 7.281 -9.928 -11.310 1.00 98.19 92 THR A C 1
ATOM 717 O O . THR A 1 92 ? 8.157 -9.132 -10.988 1.00 98.19 92 THR A O 1
ATOM 720 N N . VAL A 1 93 ? 6.221 -10.164 -10.544 1.00 98.56 93 VAL A N 1
ATOM 721 C CA . VAL A 1 93 ? 6.038 -9.559 -9.220 1.00 98.56 93 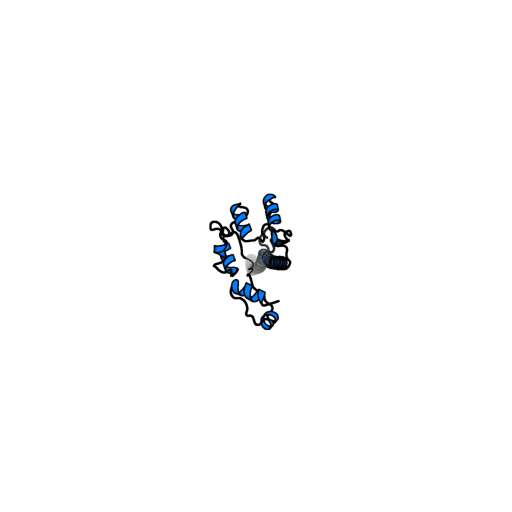VAL A CA 1
ATOM 722 C C . VAL A 1 93 ? 6.441 -10.573 -8.152 1.00 98.56 93 VAL A C 1
ATOM 724 O O . VAL A 1 93 ? 5.936 -11.694 -8.128 1.00 98.56 93 VAL A O 1
ATOM 727 N N . LYS A 1 94 ? 7.366 -10.191 -7.270 1.00 98.31 94 LYS A N 1
ATOM 728 C CA . LYS A 1 94 ? 7.844 -11.011 -6.153 1.00 98.31 94 LYS A CA 1
ATOM 729 C C . LYS A 1 94 ? 7.328 -10.446 -4.840 1.00 98.31 94 LYS A C 1
ATOM 731 O O . LYS A 1 94 ? 7.840 -9.446 -4.342 1.00 98.31 94 LYS A O 1
ATOM 736 N N . VAL A 1 95 ? 6.322 -11.109 -4.283 1.00 98.31 95 VAL A N 1
ATOM 737 C CA . VAL A 1 95 ? 5.751 -10.754 -2.983 1.00 98.31 95 VAL A CA 1
ATOM 738 C C . VAL A 1 95 ? 6.609 -11.355 -1.871 1.00 98.31 95 VAL A C 1
ATOM 740 O O . VAL A 1 95 ? 6.924 -12.542 -1.910 1.00 98.31 95 VAL A O 1
ATOM 743 N N . SER A 1 96 ? 7.015 -10.540 -0.898 1.00 97.25 96 SER A N 1
ATOM 744 C CA . SER A 1 96 ? 7.755 -10.975 0.295 1.00 97.25 96 SER A CA 1
ATOM 745 C C . SER A 1 96 ? 7.149 -10.363 1.551 1.00 97.25 96 SER A C 1
ATOM 747 O O . SER A 1 96 ? 6.779 -9.189 1.552 1.00 97.25 96 SER A O 1
ATOM 749 N N . ARG A 1 97 ? 7.084 -11.128 2.642 1.00 96.56 97 ARG A N 1
ATOM 750 C CA . ARG A 1 97 ? 6.734 -10.571 3.953 1.00 96.56 97 ARG A CA 1
ATOM 751 C C . ARG A 1 97 ? 7.914 -9.800 4.530 1.00 96.56 97 ARG A C 1
ATOM 753 O O . ARG A 1 97 ? 9.058 -10.245 4.434 1.00 96.56 97 ARG A O 1
ATOM 760 N N . MET A 1 98 ? 7.620 -8.666 5.149 1.00 96.69 98 MET A N 1
ATOM 761 C CA . MET A 1 98 ? 8.575 -7.978 6.016 1.00 96.69 98 MET A CA 1
ATOM 762 C C . MET A 1 98 ? 8.792 -8.756 7.320 1.00 96.69 98 MET A C 1
ATOM 764 O O . MET A 1 98 ? 8.086 -9.726 7.602 1.00 96.69 98 MET A O 1
ATOM 768 N N . GLY A 1 99 ? 9.775 -8.331 8.119 1.00 93.69 99 GLY A N 1
ATOM 769 C CA . GLY A 1 99 ? 9.946 -8.846 9.476 1.00 93.69 99 GLY A CA 1
ATOM 770 C C . GLY A 1 99 ? 8.767 -8.488 10.388 1.00 93.69 99 GLY A C 1
ATOM 771 O O . GLY A 1 99 ? 7.877 -7.725 10.012 1.00 93.69 99 GLY A O 1
ATOM 772 N N . GLU A 1 100 ? 8.785 -9.018 11.614 1.00 92.88 100 GLU A N 1
ATOM 773 C CA . GLU A 1 100 ? 7.767 -8.738 12.643 1.00 92.88 100 GLU A CA 1
ATOM 774 C C . GLU A 1 100 ? 7.559 -7.234 12.871 1.00 92.88 100 GLU A C 1
ATOM 776 O O . GLU A 1 100 ? 6.427 -6.775 13.016 1.00 92.88 100 GLU A O 1
ATOM 781 N N . ASN A 1 101 ? 8.647 -6.459 12.846 1.00 93.31 101 ASN A N 1
ATOM 782 C CA . ASN A 1 101 ? 8.585 -5.006 12.864 1.00 93.31 101 ASN A CA 1
ATOM 783 C C . ASN A 1 101 ? 8.767 -4.447 11.443 1.00 93.31 101 ASN A C 1
ATOM 785 O O . ASN A 1 101 ? 9.880 -4.396 10.906 1.00 93.31 101 ASN A O 1
ATOM 789 N N . ALA A 1 102 ? 7.657 -4.034 10.831 1.00 92.75 102 ALA A N 1
ATOM 790 C CA . ALA A 1 102 ? 7.654 -3.455 9.491 1.00 92.75 102 ALA A CA 1
ATOM 791 C C . ALA A 1 102 ? 8.424 -2.125 9.430 1.00 92.75 102 ALA A C 1
ATOM 793 O O . ALA A 1 102 ? 9.204 -1.930 8.502 1.00 92.75 102 ALA A O 1
ATOM 794 N N . GLU A 1 103 ? 8.268 -1.250 10.427 1.00 92.19 103 GLU A N 1
ATOM 795 C CA . GLU A 1 103 ? 8.927 0.064 10.473 1.00 92.19 103 GLU A CA 1
ATOM 796 C C . GLU A 1 103 ? 10.455 -0.089 10.508 1.00 92.19 103 GLU A C 1
ATOM 798 O O . GLU A 1 103 ? 11.165 0.507 9.699 1.00 92.19 103 GLU A O 1
ATOM 803 N N . GLU A 1 104 ? 10.968 -0.969 11.375 1.00 94.38 104 GLU A N 1
ATOM 804 C CA . GLU A 1 104 ? 12.403 -1.282 11.439 1.00 94.38 104 GLU A CA 1
ATOM 805 C C . GLU A 1 104 ? 12.914 -1.909 10.136 1.00 94.38 104 GLU A C 1
ATOM 807 O O . GLU A 1 104 ? 14.000 -1.562 9.664 1.00 94.38 104 GLU A O 1
ATOM 812 N N . THR A 1 105 ? 12.128 -2.809 9.532 1.00 95.81 105 THR A N 1
ATOM 813 C CA . THR A 1 105 ? 12.481 -3.456 8.258 1.00 95.81 105 THR A CA 1
ATOM 814 C C . THR A 1 105 ? 12.637 -2.418 7.142 1.00 95.81 105 THR A C 1
ATOM 816 O O . THR A 1 105 ? 13.622 -2.450 6.401 1.00 95.81 105 THR A O 1
ATOM 819 N N . ILE A 1 106 ? 11.691 -1.478 7.036 1.00 95.38 106 ILE A N 1
ATOM 820 C CA . ILE A 1 106 ? 11.711 -0.415 6.024 1.00 95.38 106 ILE A CA 1
ATOM 821 C C . ILE A 1 106 ? 12.872 0.543 6.288 1.00 95.38 106 ILE A C 1
ATOM 823 O O . ILE A 1 106 ? 13.657 0.806 5.376 1.00 95.38 106 ILE A O 1
ATOM 827 N N . ALA A 1 107 ? 13.038 1.014 7.526 1.00 93.50 107 ALA A N 1
ATOM 828 C CA . ALA A 1 107 ? 14.101 1.948 7.888 1.00 93.50 107 ALA A CA 1
ATOM 829 C C . ALA A 1 107 ? 15.497 1.387 7.574 1.00 93.50 107 ALA A C 1
ATOM 831 O O . ALA A 1 107 ? 16.328 2.082 6.985 1.00 93.50 107 ALA A O 1
ATOM 832 N N . ALA A 1 108 ? 15.746 0.116 7.905 1.00 95.50 108 ALA A N 1
ATOM 833 C CA . ALA A 1 108 ? 17.008 -0.549 7.597 1.00 95.50 108 ALA A CA 1
ATOM 834 C C . ALA A 1 108 ? 17.250 -0.650 6.082 1.00 95.50 108 ALA A C 1
ATOM 836 O O . ALA A 1 108 ? 18.359 -0.383 5.616 1.00 95.50 108 ALA A O 1
ATOM 837 N N . ALA A 1 109 ? 16.220 -1.000 5.307 1.00 95.75 109 ALA A N 1
ATOM 838 C CA . ALA A 1 109 ? 16.325 -1.131 3.858 1.00 95.75 109 ALA A CA 1
ATOM 839 C C . ALA A 1 109 ? 16.557 0.218 3.162 1.00 95.75 109 ALA A C 1
ATOM 841 O O . ALA A 1 109 ? 17.378 0.298 2.249 1.00 95.75 109 ALA A O 1
ATOM 842 N N . VAL A 1 110 ? 15.887 1.283 3.612 1.00 94.12 110 VAL A N 1
ATOM 843 C CA . VAL A 1 110 ? 16.106 2.650 3.114 1.00 94.12 110 VAL A CA 1
ATOM 844 C C . VAL A 1 110 ? 17.533 3.104 3.426 1.00 94.12 110 VAL A C 1
ATOM 846 O O . VAL A 1 110 ? 18.244 3.534 2.520 1.00 94.12 110 VAL A O 1
ATOM 849 N N . ALA A 1 111 ? 18.000 2.926 4.666 1.00 93.38 111 ALA A N 1
ATOM 850 C CA . ALA A 1 111 ? 19.361 3.289 5.066 1.00 93.38 111 ALA A CA 1
ATOM 851 C C . ALA A 1 111 ? 20.445 2.507 4.298 1.00 93.38 111 ALA A C 1
ATOM 853 O O . ALA A 1 111 ? 21.512 3.048 4.009 1.00 93.38 111 ALA A O 1
ATOM 854 N N . ALA A 1 112 ? 20.175 1.245 3.951 1.00 96.12 112 ALA A N 1
ATOM 855 C CA . ALA A 1 112 ? 21.078 0.398 3.175 1.00 96.12 112 ALA A CA 1
ATOM 856 C C . ALA A 1 112 ? 20.989 0.617 1.651 1.00 96.12 112 ALA A C 1
ATOM 858 O O . ALA A 1 112 ? 21.813 0.074 0.916 1.00 96.12 112 ALA A O 1
ATOM 859 N N . GLY A 1 113 ? 20.003 1.378 1.161 1.00 94.06 113 GLY A N 1
ATOM 860 C CA . GLY A 1 113 ? 19.745 1.533 -0.274 1.00 94.06 113 GLY A CA 1
ATOM 861 C C . GLY A 1 113 ? 19.213 0.260 -0.946 1.00 94.06 113 GLY A C 1
ATOM 862 O O . GLY A 1 113 ? 19.454 0.042 -2.131 1.00 94.06 113 GLY A O 1
ATOM 863 N N . THR A 1 114 ? 18.518 -0.596 -0.195 1.00 96.06 114 THR A N 1
ATOM 864 C CA . THR A 1 114 ? 17.978 -1.892 -0.647 1.00 96.06 114 THR A CA 1
ATOM 865 C C . THR A 1 114 ? 16.461 -1.998 -0.455 1.00 96.06 114 THR A C 1
ATOM 867 O O . THR A 1 114 ? 15.938 -3.097 -0.264 1.00 96.06 114 THR A O 1
ATOM 870 N N . ALA A 1 115 ? 15.754 -0.868 -0.431 1.00 95.06 115 ALA A N 1
ATOM 871 C CA . ALA A 1 115 ? 14.295 -0.834 -0.355 1.00 95.06 115 ALA A CA 1
ATOM 872 C C . ALA A 1 115 ? 13.646 -1.518 -1.584 1.00 95.06 115 ALA A C 1
ATOM 874 O O . ALA A 1 115 ? 14.249 -1.539 -2.660 1.00 95.06 115 ALA A O 1
ATOM 875 N N . PRO A 1 116 ? 12.442 -2.104 -1.439 1.00 97.38 116 PRO A N 1
ATOM 876 C CA . PRO A 1 116 ? 11.705 -2.710 -2.549 1.00 97.38 116 PRO A CA 1
ATOM 877 C C . PRO A 1 116 ? 11.105 -1.645 -3.480 1.00 97.38 116 PRO A C 1
ATOM 879 O O . PRO A 1 116 ? 11.034 -0.469 -3.130 1.00 97.38 116 PRO A O 1
ATOM 882 N N . ASP A 1 117 ? 10.591 -2.074 -4.634 1.00 97.00 117 ASP A N 1
ATOM 883 C CA . ASP A 1 117 ? 9.867 -1.195 -5.562 1.00 97.00 117 ASP A CA 1
ATOM 884 C C . ASP A 1 117 ? 8.501 -0.765 -4.999 1.00 97.00 117 ASP A C 1
ATOM 886 O O . ASP A 1 117 ? 8.048 0.357 -5.219 1.00 97.00 117 ASP A O 1
ATOM 890 N N . ILE A 1 118 ? 7.830 -1.668 -4.275 1.00 96.25 118 ILE A N 1
ATOM 891 C CA . ILE A 1 118 ? 6.528 -1.436 -3.645 1.00 96.25 118 ILE A CA 1
ATOM 892 C C . ILE A 1 118 ? 6.581 -1.955 -2.210 1.00 96.25 118 ILE A C 1
ATOM 894 O O . ILE A 1 118 ? 7.052 -3.064 -1.955 1.00 96.25 118 ILE A O 1
ATOM 898 N N . VAL A 1 119 ? 6.039 -1.191 -1.263 1.00 95.69 119 VAL A N 1
ATOM 899 C CA . VAL A 1 119 ? 5.939 -1.605 0.138 1.00 95.69 119 VAL A CA 1
ATOM 900 C C . VAL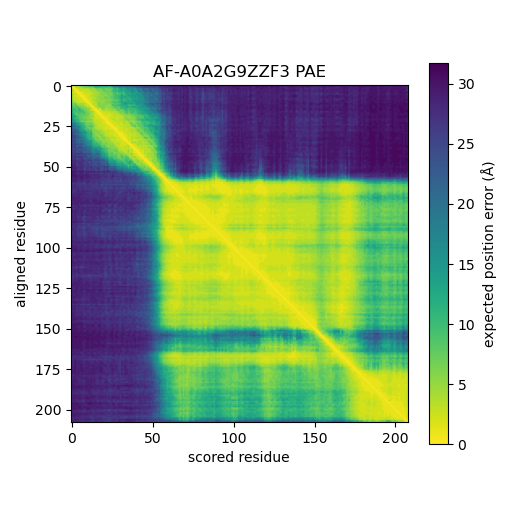 A 1 119 ? 4.603 -1.193 0.746 1.00 95.69 119 VAL A C 1
ATOM 902 O O . VAL A 1 119 ? 4.098 -0.097 0.507 1.00 95.69 119 VAL A O 1
ATOM 905 N N . GLN A 1 120 ? 4.008 -2.085 1.533 1.00 94.00 120 GLN A N 1
ATOM 906 C CA . GLN A 1 120 ? 2.898 -1.732 2.411 1.00 94.00 120 GLN A CA 1
ATOM 907 C C . GLN A 1 120 ? 3.439 -1.029 3.658 1.00 94.00 120 GLN A C 1
ATOM 909 O O . GLN A 1 120 ? 4.276 -1.584 4.361 1.00 94.00 120 GLN A O 1
ATOM 914 N N . MET A 1 121 ? 2.931 0.161 3.963 1.00 90.62 121 MET A N 1
ATOM 915 C CA . MET A 1 121 ? 3.311 0.922 5.156 1.00 90.62 121 MET A CA 1
ATOM 916 C C . MET A 1 121 ? 2.112 1.671 5.733 1.00 90.62 121 MET A C 1
ATOM 918 O O . MET A 1 121 ? 1.060 1.766 5.089 1.00 90.62 121 MET A O 1
ATOM 922 N N . SER A 1 122 ? 2.253 2.190 6.953 1.00 86.44 122 SER A N 1
ATOM 923 C CA . SER A 1 122 ? 1.214 3.028 7.541 1.00 86.44 122 SER A CA 1
ATOM 924 C C . SER A 1 122 ? 1.182 4.416 6.876 1.00 86.44 122 SER A C 1
ATOM 926 O O . SER A 1 122 ? 2.185 4.872 6.320 1.00 86.44 122 SER A O 1
ATOM 928 N N . PRO A 1 123 ? 0.053 5.144 6.955 1.00 83.69 123 PRO A N 1
ATOM 929 C CA . PRO A 1 123 ? 0.008 6.533 6.508 1.00 83.69 123 PRO A CA 1
ATOM 930 C C . PRO A 1 123 ? 0.995 7.469 7.215 1.00 83.69 123 PRO A C 1
ATOM 932 O O . PRO A 1 123 ? 1.440 8.445 6.617 1.00 83.69 123 PRO A O 1
ATOM 935 N N . LEU A 1 124 ? 1.328 7.186 8.480 1.00 83.88 124 LEU A N 1
ATOM 936 C CA . LEU A 1 124 ? 2.283 7.986 9.247 1.00 83.88 124 LEU A CA 1
ATOM 937 C C . LEU A 1 124 ? 3.715 7.770 8.749 1.00 83.88 124 LEU A C 1
ATOM 939 O O . LEU A 1 124 ? 4.436 8.750 8.567 1.00 83.88 124 LEU A O 1
ATOM 943 N N . ASP A 1 125 ? 4.092 6.525 8.451 1.00 87.81 125 ASP A N 1
ATOM 944 C CA . ASP A 1 125 ? 5.409 6.210 7.883 1.00 87.81 125 ASP A CA 1
ATOM 945 C C . ASP A 1 125 ? 5.573 6.849 6.510 1.00 87.81 125 ASP A C 1
ATOM 947 O O . ASP A 1 125 ? 6.595 7.466 6.220 1.00 87.81 125 ASP A O 1
ATOM 951 N N . ALA A 1 126 ? 4.536 6.774 5.674 1.00 87.50 126 ALA A N 1
ATOM 952 C CA . ALA A 1 126 ? 4.575 7.374 4.349 1.00 87.50 126 ALA A CA 1
ATOM 953 C C . ALA A 1 126 ? 4.775 8.890 4.400 1.00 87.50 126 ALA A C 1
ATOM 955 O O . ALA A 1 126 ? 5.541 9.433 3.609 1.00 87.50 126 ALA A O 1
ATOM 956 N N . LEU A 1 127 ? 4.130 9.564 5.359 1.00 85.12 127 LEU A N 1
ATOM 957 C CA . LEU A 1 127 ? 4.328 10.990 5.606 1.00 85.12 127 LEU A CA 1
ATOM 958 C C . LEU A 1 127 ? 5.768 11.315 6.035 1.00 85.12 127 LEU A C 1
ATOM 960 O O . LEU A 1 127 ? 6.287 12.373 5.676 1.00 85.12 127 LEU A O 1
ATOM 964 N N . ALA A 1 128 ? 6.403 10.451 6.827 1.00 88.88 128 ALA A N 1
ATOM 965 C CA . ALA A 1 128 ? 7.796 10.632 7.223 1.00 88.88 128 ALA A CA 1
ATOM 966 C C . ALA A 1 128 ? 8.734 10.434 6.021 1.00 88.88 128 ALA A C 1
ATOM 968 O O . ALA A 1 128 ? 9.484 11.343 5.664 1.00 88.88 128 ALA A O 1
ATOM 969 N N . TYR A 1 129 ? 8.617 9.303 5.324 1.00 91.38 129 TYR A N 1
ATOM 970 C CA . TYR A 1 129 ? 9.486 8.962 4.198 1.00 91.38 129 TYR A CA 1
ATOM 971 C C . TYR A 1 129 ? 9.302 9.863 2.974 1.00 91.38 129 TYR A C 1
ATOM 973 O O . TYR A 1 129 ? 10.262 10.093 2.236 1.00 91.38 129 TYR A O 1
ATOM 981 N N . SER A 1 130 ? 8.112 10.435 2.758 1.00 89.19 130 SER A N 1
ATOM 982 C CA . SER A 1 130 ? 7.917 11.421 1.692 1.00 89.19 130 SER A CA 1
ATOM 983 C C . SER A 1 130 ? 8.730 12.694 1.939 1.00 89.19 130 SER A C 1
ATOM 985 O O . SER A 1 130 ? 9.306 13.239 1.001 1.00 89.19 130 SER A O 1
ATOM 987 N N . LYS A 1 131 ? 8.836 13.149 3.197 1.00 87.12 131 LYS A N 1
ATOM 988 C CA . LYS A 1 131 ? 9.642 14.327 3.573 1.00 87.12 131 LYS A CA 1
ATOM 989 C C . LYS A 1 131 ? 11.143 14.075 3.462 1.00 87.12 131 LYS A C 1
ATOM 991 O O . LYS A 1 131 ? 11.907 15.007 3.235 1.00 87.12 131 LYS A O 1
ATOM 996 N N . GLU A 1 132 ? 11.557 12.823 3.611 1.00 88.94 132 GLU A N 1
ATOM 997 C CA . GLU A 1 132 ? 12.946 12.390 3.436 1.00 88.94 132 GLU A CA 1
ATOM 998 C C . GLU A 1 132 ? 13.315 12.160 1.960 1.00 88.94 132 GLU A C 1
ATOM 1000 O O . GLU A 1 132 ? 14.475 11.899 1.648 1.00 88.94 132 GLU A O 1
ATOM 1005 N N . GLY A 1 133 ? 12.349 12.261 1.038 1.00 88.94 133 GLY A N 1
ATOM 1006 C CA . GLY A 1 133 ? 12.559 11.983 -0.385 1.00 88.94 133 GLY A CA 1
ATOM 1007 C C . GLY A 1 133 ? 12.744 10.495 -0.700 1.00 88.94 133 GLY A C 1
ATOM 1008 O O . GLY A 1 133 ? 13.210 10.155 -1.785 1.00 88.94 133 GLY A O 1
ATOM 1009 N N . ALA A 1 134 ? 12.380 9.607 0.229 1.00 91.94 134 ALA A N 1
ATOM 1010 C CA . ALA A 1 134 ? 12.483 8.158 0.068 1.00 91.94 134 ALA A CA 1
ATOM 1011 C C . ALA A 1 134 ? 11.287 7.546 -0.690 1.00 91.94 134 ALA A C 1
ATOM 1013 O O . ALA A 1 134 ? 11.299 6.354 -0.990 1.00 91.94 134 ALA A O 1
ATOM 1014 N N . LEU A 1 135 ? 10.264 8.348 -1.014 1.00 92.62 135 LEU A N 1
ATOM 1015 C CA . LEU A 1 135 ? 9.092 7.935 -1.788 1.00 92.62 135 LEU A CA 1
ATOM 1016 C C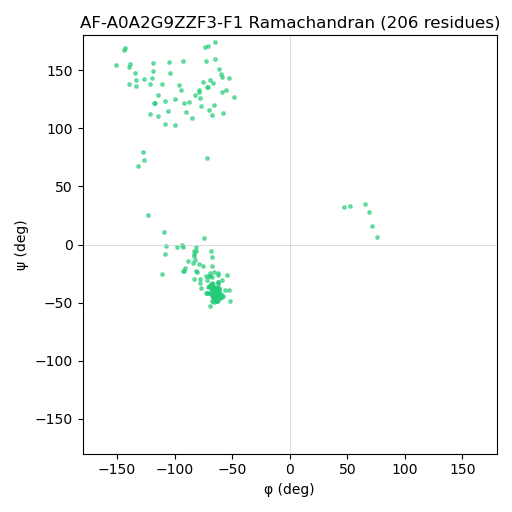 . LEU A 1 135 ? 8.954 8.738 -3.080 1.00 92.62 135 LEU A C 1
ATOM 1018 O O . LEU A 1 135 ? 9.169 9.950 -3.115 1.00 92.62 135 LEU A O 1
ATOM 1022 N N . VAL A 1 136 ? 8.511 8.055 -4.134 1.00 93.12 136 VAL A N 1
ATOM 1023 C CA . VAL A 1 136 ? 8.128 8.686 -5.399 1.00 93.12 136 VAL A CA 1
ATOM 1024 C C . VAL A 1 136 ? 6.734 9.295 -5.256 1.00 93.12 136 VAL A C 1
ATOM 1026 O O . VAL A 1 136 ? 5.809 8.635 -4.784 1.00 93.12 136 VAL A O 1
ATOM 1029 N N . ALA A 1 137 ? 6.572 10.543 -5.698 1.00 92.25 137 ALA A N 1
ATOM 1030 C CA . ALA A 1 137 ? 5.260 11.170 -5.826 1.00 92.25 137 ALA A CA 1
ATOM 1031 C C . ALA A 1 137 ? 4.468 10.460 -6.934 1.00 92.25 137 ALA A C 1
ATOM 1033 O O . ALA A 1 137 ? 4.818 10.538 -8.112 1.00 92.25 137 ALA A O 1
ATOM 1034 N N . LEU A 1 138 ? 3.415 9.736 -6.571 1.00 91.12 138 LEU A N 1
ATOM 1035 C CA . LEU A 1 138 ? 2.631 8.908 -7.485 1.00 91.12 138 LEU A CA 1
ATOM 1036 C C . LEU A 1 138 ? 1.819 9.749 -8.473 1.00 91.12 138 LEU A C 1
ATOM 1038 O O . LEU A 1 138 ? 1.581 9.327 -9.597 1.00 91.12 138 LEU A O 1
ATOM 1042 N N . ASP A 1 139 ? 1.453 10.971 -8.101 1.00 89.25 139 ASP A N 1
ATOM 1043 C CA . ASP A 1 139 ? 0.820 11.943 -8.993 1.00 89.25 139 ASP A CA 1
ATOM 1044 C C . ASP A 1 139 ? 1.753 12.471 -10.099 1.00 89.25 139 ASP A C 1
ATOM 1046 O O . ASP A 1 139 ? 1.290 13.171 -10.998 1.00 89.25 139 ASP A O 1
ATOM 1050 N N . SER A 1 140 ? 3.040 12.101 -10.087 1.00 92.88 140 SER A N 1
ATOM 1051 C CA . SER A 1 140 ? 3.946 12.328 -11.221 1.00 92.88 140 SER A CA 1
ATOM 1052 C C . SER A 1 140 ? 3.713 11.360 -12.390 1.00 92.88 140 SER A C 1
ATOM 1054 O O . SER A 1 140 ? 4.117 11.659 -13.517 1.00 92.88 140 SER A O 1
ATOM 1056 N N . PHE A 1 141 ? 3.042 10.224 -12.161 1.00 92.69 141 PHE A N 1
ATOM 1057 C CA . PHE A 1 141 ? 2.669 9.294 -13.223 1.00 92.69 141 PHE A CA 1
ATOM 1058 C C . PHE A 1 141 ? 1.429 9.802 -13.968 1.00 92.69 141 PHE A C 1
ATOM 1060 O O . PHE A 1 141 ? 0.412 10.155 -13.368 1.00 92.69 141 PHE A O 1
ATOM 1067 N N . SER A 1 142 ? 1.490 9.819 -15.303 1.00 93.12 142 SER A N 1
ATOM 1068 C CA . SER A 1 142 ? 0.434 10.392 -16.153 1.00 93.12 142 SER A CA 1
ATOM 1069 C C . SER A 1 142 ? -0.921 9.689 -16.032 1.00 93.12 142 SER A C 1
ATOM 1071 O O . SER A 1 142 ? -1.957 10.281 -16.327 1.00 93.12 142 SER A O 1
ATOM 1073 N N . ASP A 1 143 ? -0.920 8.424 -15.627 1.00 89.94 143 ASP A N 1
ATOM 1074 C CA . ASP A 1 143 ? -2.090 7.562 -15.476 1.00 89.94 143 ASP A CA 1
ATOM 1075 C C . ASP A 1 143 ? -2.606 7.478 -14.032 1.00 89.94 143 ASP A C 1
ATOM 1077 O O . ASP A 1 143 ? -3.652 6.870 -13.799 1.00 89.94 143 ASP A O 1
ATOM 1081 N N . PHE A 1 144 ? -1.951 8.139 -13.070 1.00 87.06 144 PHE A N 1
ATOM 1082 C CA . PHE A 1 144 ? -2.312 8.077 -11.651 1.00 87.06 144 PHE A CA 1
ATOM 1083 C C . PHE A 1 144 ? -3.794 8.380 -11.395 1.00 87.06 144 PHE A C 1
ATOM 1085 O O . PHE A 1 144 ? -4.492 7.622 -10.722 1.00 87.06 144 PHE A O 1
ATOM 1092 N N . GLN A 1 145 ? -4.309 9.467 -11.976 1.00 82.88 145 GLN A N 1
ATOM 1093 C CA . GLN A 1 145 ? -5.708 9.865 -11.786 1.00 82.88 145 GLN A CA 1
ATOM 1094 C C . GLN A 1 145 ? -6.689 8.833 -12.354 1.00 82.88 145 GLN A C 1
ATOM 1096 O O . GLN A 1 145 ? -7.706 8.538 -11.726 1.00 82.88 145 GLN A O 1
ATOM 1101 N N . ALA A 1 146 ? -6.375 8.249 -13.513 1.00 85.94 146 ALA A N 1
ATOM 1102 C CA . ALA A 1 146 ? -7.200 7.208 -14.117 1.00 85.94 146 ALA A CA 1
ATOM 1103 C C . ALA A 1 146 ? -7.200 5.934 -13.255 1.00 85.94 146 ALA A C 1
ATOM 1105 O O . ALA A 1 146 ? -8.260 5.355 -13.013 1.00 85.94 146 ALA A O 1
ATOM 1106 N N . ALA A 1 147 ? -6.037 5.544 -12.725 1.00 83.69 147 ALA A N 1
ATOM 1107 C CA . ALA A 1 147 ? -5.901 4.399 -11.831 1.00 83.69 147 ALA A CA 1
ATOM 1108 C C . ALA A 1 147 ? -6.704 4.582 -10.530 1.00 83.69 147 ALA A C 1
ATOM 1110 O O . ALA A 1 147 ? -7.432 3.679 -10.113 1.00 83.69 147 ALA A O 1
ATOM 1111 N N . MET A 1 148 ? -6.646 5.767 -9.916 1.00 80.25 148 MET A N 1
ATOM 1112 C CA . MET A 1 148 ? -7.390 6.062 -8.686 1.00 80.25 148 MET A CA 1
ATOM 1113 C C . MET A 1 148 ? -8.910 6.061 -8.893 1.00 80.25 148 MET A C 1
ATOM 1115 O O . MET A 1 148 ? -9.644 5.567 -8.033 1.00 80.25 148 MET A O 1
ATOM 1119 N N . GLN A 1 149 ? -9.387 6.552 -10.042 1.00 79.19 149 GLN A N 1
ATOM 1120 C CA . GLN A 1 149 ? -10.804 6.486 -10.416 1.00 79.19 149 GLN A CA 1
ATOM 1121 C C . GLN A 1 149 ? -11.268 5.042 -10.641 1.00 79.19 149 GLN A C 1
ATOM 1123 O O . GLN A 1 149 ? -12.314 4.645 -10.124 1.00 79.19 149 GLN A O 1
ATOM 1128 N N . ALA A 1 150 ? -10.476 4.244 -11.365 1.00 80.56 150 ALA A N 1
ATOM 1129 C CA . ALA A 1 150 ? -10.766 2.832 -11.615 1.00 80.56 150 ALA A CA 1
ATOM 1130 C C . ALA A 1 150 ? -10.806 2.006 -10.319 1.00 80.56 150 ALA A C 1
ATOM 1132 O O . ALA A 1 150 ? -11.606 1.085 -10.187 1.00 80.56 150 ALA A O 1
ATOM 1133 N N . ALA A 1 151 ? -9.996 2.375 -9.325 1.00 73.69 151 ALA A N 1
ATOM 1134 C CA . ALA A 1 151 ? -9.953 1.710 -8.028 1.00 73.69 151 ALA A CA 1
ATOM 1135 C C . ALA A 1 151 ? -11.160 2.024 -7.111 1.00 73.69 151 ALA A C 1
ATOM 1137 O O . ALA A 1 151 ? -11.156 1.604 -5.949 1.00 73.69 151 ALA A O 1
ATOM 1138 N N . HIS A 1 152 ? -12.168 2.767 -7.601 1.00 67.44 152 HIS A N 1
ATOM 1139 C CA . HIS A 1 152 ? -13.379 3.175 -6.873 1.00 67.44 152 HIS A CA 1
ATOM 1140 C C . HIS A 1 152 ? -13.094 3.745 -5.475 1.00 67.44 152 HIS A C 1
ATOM 1142 O O . HIS A 1 152 ? -13.874 3.563 -4.535 1.00 67.44 152 HIS A O 1
ATOM 1148 N N . LYS A 1 153 ? -11.948 4.413 -5.303 1.00 65.12 153 LYS A N 1
ATOM 1149 C CA . LYS A 1 153 ? -11.583 4.979 -4.007 1.00 65.12 153 LYS A CA 1
ATOM 1150 C C . LYS A 1 153 ? -12.488 6.182 -3.728 1.00 65.12 153 LYS A C 1
ATOM 1152 O O . LYS A 1 153 ? -12.699 6.986 -4.637 1.00 65.12 153 LYS A O 1
ATOM 1157 N N . PRO A 1 154 ? -13.036 6.317 -2.504 1.00 59.25 154 PRO A N 1
ATOM 1158 C CA . PRO A 1 154 ? -13.768 7.512 -2.107 1.00 59.25 154 PRO A CA 1
ATOM 1159 C C . PRO A 1 154 ? -12.953 8.755 -2.461 1.00 59.25 154 PRO A C 1
ATOM 1161 O O . PRO A 1 154 ? -11.785 8.846 -2.075 1.00 59.25 154 PRO A O 1
ATOM 1164 N N . ALA A 1 155 ? -13.564 9.690 -3.191 1.00 57.22 155 ALA A N 1
ATOM 1165 C CA . ALA A 1 155 ? -12.898 10.905 -3.665 1.00 57.22 155 ALA A CA 1
ATOM 1166 C C . ALA A 1 155 ? -12.239 11.699 -2.519 1.00 57.22 155 ALA A C 1
ATOM 1168 O O . ALA A 1 155 ? -11.225 12.359 -2.726 1.00 57.22 155 ALA A O 1
ATOM 1169 N N . ASP A 1 156 ? -12.766 11.554 -1.302 1.00 61.03 156 ASP A N 1
ATOM 1170 C CA . ASP A 1 156 ? -12.340 12.281 -0.107 1.00 61.03 156 ASP A CA 1
ATOM 1171 C C . ASP A 1 156 ? -11.130 11.652 0.609 1.00 61.03 156 ASP A C 1
ATOM 1173 O O . ASP A 1 156 ? -10.498 12.308 1.435 1.00 61.03 156 ASP A O 1
ATOM 1177 N N . LEU A 1 157 ? -10.780 10.391 0.314 1.00 61.28 157 LEU A N 1
ATOM 1178 C CA . LEU A 1 157 ? -9.638 9.731 0.963 1.00 61.28 157 LEU A CA 1
ATOM 1179 C C . LEU A 1 157 ? -8.301 10.184 0.379 1.00 61.28 157 LEU A C 1
ATOM 1181 O O . LEU A 1 157 ? -7.320 10.259 1.106 1.00 61.28 157 LEU A O 1
ATOM 1185 N N . VAL A 1 158 ? -8.249 10.496 -0.914 1.00 63.38 158 VAL A N 1
ATOM 1186 C CA . VAL A 1 158 ? -6.999 10.846 -1.606 1.00 63.38 158 VAL A CA 1
ATOM 1187 C C . VAL A 1 158 ? -6.409 12.174 -1.098 1.00 63.38 158 VAL A C 1
ATOM 1189 O O . VAL A 1 158 ? -5.230 12.185 -0.749 1.00 63.38 158 VAL A O 1
ATOM 1192 N N . PRO A 1 159 ? -7.195 13.259 -0.922 1.00 67.75 159 PRO A N 1
ATOM 1193 C CA . PRO A 1 159 ? -6.684 14.508 -0.351 1.00 67.75 159 PRO A CA 1
ATOM 1194 C C . PRO A 1 159 ? -6.169 14.370 1.088 1.00 67.75 159 PRO A C 1
ATOM 1196 O O . PRO A 1 159 ? -5.227 15.057 1.472 1.00 67.75 159 PRO A O 1
ATOM 1199 N N . ALA A 1 160 ? -6.759 13.475 1.891 1.00 65.38 160 ALA A N 1
ATOM 1200 C CA . ALA A 1 160 ? -6.403 13.303 3.302 1.00 65.38 160 ALA A CA 1
ATOM 1201 C C . ALA A 1 160 ? -4.987 12.735 3.520 1.00 65.38 160 ALA A C 1
ATOM 1203 O O . ALA A 1 160 ? -4.441 12.864 4.614 1.00 65.38 160 ALA A O 1
ATOM 1204 N N . TYR A 1 161 ? -4.396 12.125 2.488 1.00 68.69 161 TYR A N 1
ATOM 1205 C CA . TYR A 1 161 ? -3.047 11.555 2.522 1.00 68.69 161 TYR A CA 1
ATOM 1206 C C . TYR A 1 161 ? -2.035 12.357 1.699 1.00 68.69 161 TYR A C 1
ATOM 1208 O O . TYR A 1 161 ? -0.920 11.884 1.474 1.00 68.69 161 TYR A O 1
ATOM 1216 N N . GLN A 1 162 ? -2.402 13.562 1.248 1.00 77.50 162 GLN A N 1
ATOM 1217 C CA . GLN A 1 162 ? -1.465 14.417 0.536 1.00 77.50 162 GLN A CA 1
ATOM 1218 C C . GLN A 1 162 ? -0.402 14.978 1.476 1.00 77.50 162 GLN A C 1
ATOM 1220 O O . GLN A 1 162 ? -0.697 15.487 2.559 1.00 77.50 162 GLN A O 1
ATOM 1225 N N . VAL A 1 163 ? 0.843 14.948 1.013 1.00 73.94 163 VAL A N 1
ATOM 1226 C CA . VAL A 1 163 ? 1.974 15.592 1.681 1.00 73.94 163 VAL A CA 1
ATOM 1227 C C . VAL A 1 163 ? 2.500 16.656 0.745 1.00 73.94 163 VAL A C 1
ATOM 1229 O O . VAL A 1 163 ? 2.822 16.359 -0.399 1.00 73.94 163 VAL A O 1
ATOM 1232 N N . GLU A 1 164 ? 2.520 17.909 1.202 1.00 76.12 164 GLU A N 1
ATOM 1233 C CA . GLU A 1 164 ? 2.955 19.050 0.380 1.00 76.12 164 GLU A CA 1
ATOM 1234 C C . GLU A 1 164 ? 2.227 19.135 -0.980 1.00 76.12 164 GLU A C 1
ATOM 1236 O O . GLU A 1 164 ? 2.766 19.630 -1.962 1.00 76.12 164 GLU A O 1
ATOM 1241 N N . SER A 1 165 ? 0.955 18.715 -1.020 1.00 82.81 165 SER A N 1
ATOM 1242 C CA . SER A 1 165 ? 0.089 18.645 -2.217 1.00 82.81 165 SER A CA 1
ATOM 1243 C C . SER A 1 165 ? 0.369 17.487 -3.189 1.00 82.81 165 SER A C 1
ATOM 1245 O O . SER A 1 165 ? -0.292 17.408 -4.223 1.00 82.81 165 SER A O 1
ATOM 1247 N N . HIS A 1 166 ? 1.265 16.560 -2.843 1.00 87.69 166 HIS A N 1
ATOM 1248 C CA . HIS A 1 166 ? 1.573 15.356 -3.624 1.00 87.69 166 HIS A CA 1
ATOM 1249 C C . HIS A 1 166 ? 0.967 14.089 -3.020 1.00 87.69 166 HIS A C 1
ATOM 1251 O O . HIS A 1 166 ? 0.678 14.029 -1.823 1.00 87.69 1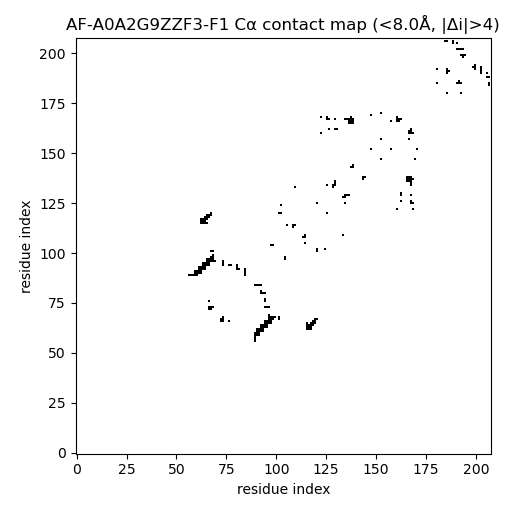66 HIS A O 1
ATOM 1257 N N . ASN A 1 167 ? 0.779 13.060 -3.850 1.00 87.38 167 ASN A N 1
ATOM 1258 C CA . ASN A 1 167 ? 0.232 11.770 -3.437 1.00 87.38 167 ASN A CA 1
ATOM 1259 C C . ASN A 1 167 ? 1.342 10.725 -3.371 1.00 87.38 167 ASN A C 1
ATOM 1261 O O . ASN A 1 167 ? 1.888 10.344 -4.397 1.00 87.38 167 ASN A O 1
ATOM 1265 N N . TYR A 1 168 ? 1.633 10.206 -2.181 1.00 89.75 168 TYR A N 1
ATOM 1266 C CA . TYR A 1 168 ? 2.679 9.190 -1.984 1.00 89.75 168 TYR A CA 1
ATOM 1267 C C . TYR A 1 168 ? 2.126 7.792 -1.681 1.00 89.75 168 TYR A C 1
ATOM 1269 O O . TYR A 1 168 ? 2.889 6.844 -1.516 1.00 89.75 168 TYR A O 1
ATOM 1277 N N . LEU A 1 169 ? 0.800 7.647 -1.598 1.00 86.00 169 LEU A N 1
ATOM 1278 C CA . LEU A 1 169 ? 0.139 6.412 -1.188 1.00 86.00 169 LEU A CA 1
ATOM 1279 C C . LEU A 1 169 ? -1.039 6.039 -2.081 1.00 86.00 169 LEU A C 1
ATOM 1281 O O . LEU A 1 169 ? -1.799 6.895 -2.531 1.00 86.00 169 LEU A O 1
ATOM 1285 N N . ILE A 1 170 ? -1.246 4.727 -2.222 1.00 85.88 170 ILE A N 1
ATOM 1286 C CA . ILE A 1 170 ? -2.468 4.135 -2.771 1.00 85.88 170 ILE A CA 1
ATOM 1287 C C . ILE A 1 170 ? -3.163 3.351 -1.648 1.00 85.88 170 ILE A C 1
ATOM 1289 O O . ILE A 1 170 ? -2.666 2.301 -1.226 1.00 85.88 170 ILE A O 1
ATOM 1293 N N . PRO A 1 171 ? -4.321 3.817 -1.143 1.00 81.12 171 PRO A N 1
ATOM 1294 C CA . PRO A 1 171 ? -5.077 3.087 -0.135 1.00 81.12 171 PRO A CA 1
ATOM 1295 C C . PRO A 1 171 ? -5.610 1.772 -0.708 1.00 81.12 171 PRO A C 1
ATOM 1297 O O . PRO A 1 171 ? -6.412 1.772 -1.641 1.00 81.12 171 PRO A O 1
ATOM 1300 N N . TRP A 1 172 ? -5.230 0.636 -0.133 1.00 80.94 172 TRP A N 1
ATOM 1301 C CA . TRP A 1 172 ? -5.624 -0.685 -0.638 1.00 80.94 172 TRP A CA 1
ATOM 1302 C C . TRP A 1 172 ? -6.603 -1.423 0.289 1.00 80.94 172 TRP A C 1
ATOM 1304 O O . TRP A 1 172 ? -7.437 -2.177 -0.207 1.00 80.94 172 TRP A O 1
ATOM 1314 N N . ARG A 1 173 ? -6.602 -1.126 1.598 1.00 78.31 173 ARG A N 1
ATOM 1315 C CA . ARG A 1 173 ? -7.613 -1.584 2.567 1.00 78.31 173 ARG A CA 1
ATOM 1316 C C . ARG A 1 173 ? -8.015 -0.487 3.551 1.00 78.31 173 ARG A C 1
ATOM 1318 O O . ARG A 1 173 ? -7.238 0.422 3.823 1.00 78.31 173 ARG A O 1
ATOM 1325 N N . GLY A 1 174 ? -9.220 -0.606 4.105 1.00 76.12 174 GLY A N 1
ATOM 1326 C CA . GLY A 1 174 ? -9.672 0.164 5.265 1.00 76.12 174 GLY A CA 1
ATOM 1327 C C . GLY A 1 174 ? -9.653 -0.701 6.526 1.00 76.12 174 GLY A C 1
ATOM 1328 O O . GLY A 1 174 ? -9.896 -1.903 6.451 1.00 76.12 174 GLY A O 1
ATOM 1329 N N . SER A 1 175 ? -9.378 -0.097 7.681 1.00 75.38 175 SER A N 1
ATOM 1330 C CA . SER A 1 175 ? -9.402 -0.775 8.983 1.00 75.38 175 SER A CA 1
ATOM 1331 C C . SER A 1 175 ? -10.284 0.011 9.957 1.00 75.38 175 SER A C 1
ATOM 1333 O O . SER A 1 175 ? -9.761 0.801 10.745 1.00 75.38 175 SER A O 1
ATOM 1335 N N . PRO A 1 176 ? -11.621 -0.128 9.879 1.00 79.62 176 PRO A N 1
ATOM 1336 C CA . PRO A 1 176 ? -12.512 0.601 10.769 1.00 79.62 176 PRO A CA 1
ATOM 1337 C C . PRO A 1 176 ? -12.336 0.121 12.213 1.00 79.62 176 PRO A C 1
ATOM 1339 O O . PRO A 1 176 ? -12.246 -1.078 12.477 1.00 79.62 176 PRO A O 1
ATOM 1342 N N . ILE A 1 177 ? -12.331 1.061 13.156 1.00 82.81 177 ILE A N 1
ATOM 1343 C CA . ILE A 1 177 ? -12.435 0.740 14.580 1.00 82.81 177 ILE A CA 1
ATOM 1344 C C . ILE A 1 177 ? -13.901 0.416 14.860 1.00 82.81 177 ILE A C 1
ATOM 1346 O O . ILE A 1 177 ? -14.777 1.254 14.649 1.00 82.81 177 ILE A O 1
ATOM 1350 N N . LEU A 1 178 ? -14.164 -0.808 15.312 1.00 88.56 178 LEU A N 1
ATOM 1351 C CA . LEU A 1 178 ? -15.508 -1.315 15.573 1.00 88.56 178 LEU A CA 1
ATOM 1352 C C . LEU A 1 178 ? -15.598 -1.860 16.999 1.00 88.56 178 LEU A C 1
ATOM 1354 O O . LEU A 1 178 ? -14.672 -2.511 17.481 1.00 88.56 178 LEU A O 1
ATOM 1358 N N . LEU A 1 179 ? -16.742 -1.639 17.650 1.00 89.44 179 LEU A N 1
ATOM 1359 C CA . LEU A 1 179 ? -17.081 -2.303 18.904 1.00 89.44 179 LEU A CA 1
ATOM 1360 C C . LEU A 1 179 ? -17.826 -3.607 18.604 1.00 89.44 179 LEU A C 1
ATOM 1362 O O . LEU A 1 179 ? -18.959 -3.589 18.122 1.00 89.44 179 LEU A O 1
ATOM 1366 N N . PHE A 1 180 ? -17.207 -4.735 18.941 1.00 92.38 180 PHE A N 1
ATOM 1367 C CA . PHE A 1 180 ? -17.873 -6.034 18.975 1.00 92.38 180 PHE A CA 1
ATOM 1368 C C . PHE A 1 180 ? -18.318 -6.341 20.405 1.00 92.38 180 PHE A C 1
ATOM 1370 O O . PHE A 1 180 ? -17.562 -6.121 21.349 1.00 92.38 180 PHE A O 1
ATOM 1377 N N . TYR A 1 181 ? -19.535 -6.857 20.571 1.00 93.12 181 TYR A N 1
ATOM 1378 C CA . TYR A 1 181 ? -20.077 -7.206 21.883 1.00 93.12 181 TYR A CA 1
ATOM 1379 C C . TYR A 1 181 ? -20.858 -8.524 21.848 1.00 93.12 181 TYR A C 1
ATOM 1381 O O . TYR A 1 181 ? -21.414 -8.916 20.819 1.00 93.12 181 TYR A O 1
ATOM 1389 N N . ASN A 1 182 ? -20.901 -9.218 22.988 1.00 94.56 182 ASN A N 1
ATOM 1390 C CA . ASN A 1 182 ? -21.673 -10.446 23.145 1.00 94.56 182 ASN A CA 1
ATOM 1391 C C . ASN A 1 182 ? -23.126 -10.104 23.497 1.00 94.56 182 ASN A C 1
ATOM 1393 O O . ASN A 1 182 ? -23.414 -9.689 24.619 1.00 94.56 182 ASN A O 1
ATOM 1397 N N . LYS A 1 183 ? -24.039 -10.318 22.546 1.00 95.56 183 LYS A N 1
ATOM 1398 C CA . LYS A 1 183 ? -25.468 -10.021 22.716 1.00 95.56 183 LYS A CA 1
ATOM 1399 C C . LYS A 1 183 ? -26.089 -10.724 23.925 1.00 95.56 183 LYS A C 1
ATOM 1401 O O . LYS A 1 183 ? -26.837 -10.089 24.653 1.00 95.56 183 LYS A O 1
ATOM 1406 N N . ALA A 1 184 ? -25.722 -11.978 24.194 1.00 95.06 184 ALA A N 1
ATOM 1407 C CA . ALA A 1 184 ? -26.284 -12.737 25.311 1.00 95.06 184 ALA A CA 1
ATOM 1408 C C . ALA A 1 184 ? -25.880 -12.155 26.676 1.00 95.06 184 ALA A C 1
ATOM 1410 O O . ALA A 1 184 ? -26.700 -12.099 27.587 1.00 95.06 184 ALA A O 1
ATOM 1411 N N . LEU A 1 185 ? -24.638 -11.672 26.815 1.00 94.25 185 LEU A N 1
ATOM 1412 C CA . LEU A 1 185 ? -24.196 -11.008 28.048 1.00 94.25 185 LEU A CA 1
ATOM 1413 C C . LEU A 1 185 ? -24.884 -9.653 28.244 1.00 94.25 185 LEU A C 1
ATOM 1415 O O . LEU A 1 185 ? -25.219 -9.294 29.370 1.00 94.25 185 LEU A O 1
ATOM 1419 N N . PHE A 1 186 ? -25.125 -8.924 27.155 1.00 95.62 186 PHE A N 1
ATOM 1420 C CA . PHE A 1 186 ? -25.861 -7.659 27.188 1.00 95.62 186 PHE A CA 1
ATOM 1421 C C . PHE A 1 186 ? -27.325 -7.876 27.590 1.00 95.62 186 PHE A C 1
ATOM 1423 O O . PHE A 1 186 ? -27.818 -7.195 28.487 1.00 95.62 186 PHE A O 1
ATOM 1430 N N . GLU A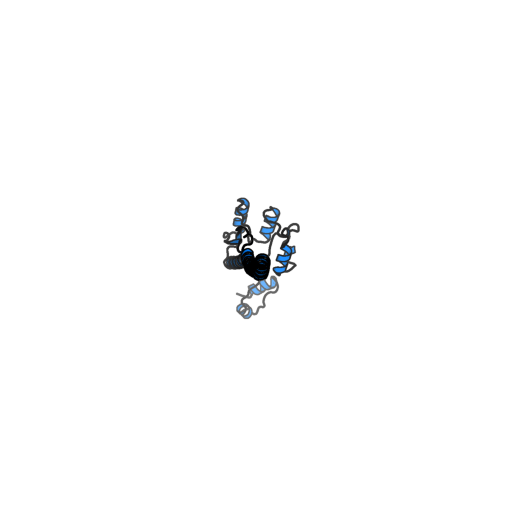 1 187 ? -27.986 -8.880 27.006 1.00 94.38 187 GLU A N 1
ATOM 1431 C CA . GLU A 1 187 ? -29.350 -9.282 27.367 1.00 94.38 187 GLU A CA 1
ATOM 1432 C C . GLU A 1 187 ? -29.439 -9.736 28.831 1.00 94.38 187 GLU A C 1
ATOM 1434 O O . GLU A 1 187 ? -30.324 -9.291 29.559 1.00 94.38 187 GLU A O 1
ATOM 1439 N N . GLN A 1 188 ? -28.496 -10.562 29.300 1.00 93.81 188 GLN A N 1
ATOM 1440 C CA . GLN A 1 188 ? -28.452 -11.025 30.691 1.00 93.81 188 GLN A CA 1
ATOM 1441 C C . GLN A 1 188 ? -28.251 -9.876 31.689 1.00 93.81 188 GLN A C 1
ATOM 1443 O O . GLN A 1 188 ? -28.813 -9.905 32.785 1.00 93.81 188 GLN A O 1
ATOM 1448 N N . ALA A 1 189 ? -27.444 -8.877 31.328 1.00 93.81 189 ALA A N 1
ATOM 1449 C CA . ALA A 1 189 ? -27.202 -7.696 32.151 1.00 93.81 189 ALA A CA 1
ATOM 1450 C C . ALA A 1 189 ? -28.291 -6.614 32.001 1.00 93.81 189 ALA A C 1
ATOM 1452 O O . ALA A 1 189 ? -28.291 -5.654 32.770 1.00 93.81 189 ALA A O 1
ATOM 1453 N N . GLY A 1 190 ? -29.219 -6.759 31.047 1.00 94.62 190 GLY A N 1
ATOM 1454 C CA . GLY A 1 190 ? -30.279 -5.784 30.782 1.00 94.62 190 GLY A CA 1
ATOM 1455 C C . GLY A 1 190 ? -29.758 -4.434 30.281 1.00 94.62 190 GLY A C 1
ATOM 1456 O O . GLY A 1 190 ? -30.315 -3.397 30.642 1.00 94.62 190 GLY A O 1
ATOM 1457 N N . VAL A 1 191 ? -28.674 -4.433 29.497 1.00 95.00 191 VAL A N 1
ATOM 1458 C CA . VAL A 1 191 ? -28.006 -3.219 28.997 1.00 95.00 191 VAL A CA 1
ATOM 1459 C C . VAL A 1 191 ? -28.003 -3.145 27.473 1.00 95.00 191 VAL A C 1
ATOM 1461 O O . VAL A 1 191 ? -27.936 -4.156 26.780 1.00 95.00 191 VAL A O 1
ATOM 1464 N N . GLU A 1 192 ? -28.027 -1.920 26.952 1.00 94.75 192 GLU A N 1
ATOM 1465 C CA . GLU A 1 192 ? -27.954 -1.634 25.518 1.00 94.75 192 GLU A CA 1
ATOM 1466 C C . GLU A 1 192 ? -26.505 -1.382 25.057 1.00 94.75 192 GLU A C 1
ATOM 1468 O O . GLU A 1 192 ? -25.653 -0.997 25.866 1.00 94.75 192 GLU A O 1
ATOM 1473 N N . PRO A 1 193 ? -26.199 -1.543 23.754 1.00 93.94 193 PRO A N 1
ATOM 1474 C CA . PRO A 1 193 ? -24.910 -1.159 23.186 1.00 93.94 193 PRO A CA 1
ATOM 1475 C C . PRO A 1 193 ? -24.582 0.317 23.456 1.00 93.94 193 PRO A C 1
ATOM 1477 O O . PRO A 1 193 ? -25.430 1.185 23.215 1.00 93.94 193 PRO A O 1
ATOM 1480 N N . PRO A 1 194 ? -23.359 0.632 23.920 1.00 94.56 194 PRO A N 1
ATOM 1481 C CA . PRO A 1 194 ? -23.000 1.996 24.276 1.00 94.56 194 PRO A CA 1
ATOM 1482 C C . PRO A 1 194 ? -22.916 2.890 23.037 1.00 94.56 194 PRO A C 1
ATOM 1484 O O . PRO A 1 194 ? -22.424 2.473 21.987 1.00 94.56 194 PRO A O 1
ATOM 1487 N N . LYS A 1 195 ? -23.381 4.137 23.169 1.00 94.31 195 LYS A N 1
ATOM 1488 C CA . LYS A 1 195 ? -23.346 5.148 22.097 1.00 94.31 195 LYS A CA 1
ATOM 1489 C C . LYS A 1 195 ? -22.319 6.249 22.358 1.00 94.31 195 LYS A C 1
ATOM 1491 O O . LYS A 1 195 ? -22.066 7.075 21.485 1.00 94.31 195 LYS A O 1
ATOM 1496 N N . SER A 1 196 ? -21.727 6.250 23.547 1.00 95.12 196 SER A N 1
ATOM 1497 C CA . SER A 1 196 ? -20.697 7.180 23.992 1.00 95.12 196 SER A CA 1
ATOM 1498 C C . SER A 1 196 ? -19.665 6.466 24.869 1.00 95.12 196 SER A C 1
ATOM 1500 O O . SER A 1 196 ? -19.862 5.323 25.288 1.00 95.12 196 SER A O 1
ATOM 1502 N N . TRP A 1 197 ? -18.557 7.145 25.162 1.00 94.00 197 TRP A N 1
ATOM 1503 C CA . TRP A 1 197 ? -17.541 6.627 26.080 1.00 94.00 197 TRP A CA 1
ATOM 1504 C C . TRP A 1 197 ? -18.057 6.479 27.512 1.00 94.00 197 TRP A C 1
ATOM 1506 O O . TRP A 1 197 ? -17.739 5.491 28.173 1.00 94.00 197 TRP A O 1
ATOM 1516 N N . ASP A 1 198 ? -18.894 7.409 27.966 1.00 96.12 198 ASP A N 1
ATOM 1517 C CA . ASP A 1 198 ? -19.505 7.327 29.292 1.00 96.12 198 ASP A CA 1
ATOM 1518 C C . ASP A 1 198 ? -20.462 6.129 29.378 1.00 96.12 198 ASP A C 1
ATOM 1520 O O . ASP A 1 198 ? -20.399 5.362 30.345 1.00 96.12 198 ASP A O 1
ATOM 1524 N N . ASP A 1 199 ? -21.262 5.886 28.328 1.00 94.12 199 ASP A N 1
ATOM 1525 C CA . ASP A 1 199 ? -22.094 4.679 28.231 1.00 94.12 199 ASP A CA 1
ATOM 1526 C C . ASP A 1 199 ? -21.228 3.420 28.234 1.00 94.12 199 ASP A C 1
ATOM 1528 O O . ASP A 1 199 ? -21.547 2.452 28.917 1.00 94.12 199 ASP A O 1
ATOM 1532 N N . PHE A 1 200 ? -20.117 3.422 27.490 1.00 94.62 200 PHE A N 1
ATOM 1533 C CA . PHE A 1 200 ? -19.214 2.276 27.410 1.00 94.62 200 PHE A CA 1
ATOM 1534 C C . PHE A 1 200 ? -18.668 1.905 28.791 1.00 94.62 200 PHE A C 1
ATOM 1536 O O . PHE A 1 200 ? -18.697 0.733 29.172 1.00 94.62 200 PHE A O 1
ATOM 1543 N N . VAL A 1 201 ? -18.234 2.895 29.578 1.00 94.88 201 VAL A N 1
ATOM 1544 C CA . VAL A 1 201 ? -17.769 2.682 30.957 1.00 94.88 201 VAL A CA 1
ATOM 1545 C C . VAL A 1 201 ? -18.906 2.198 31.864 1.00 94.88 201 VAL A C 1
ATOM 1547 O O . VAL A 1 201 ? -18.680 1.324 32.702 1.00 94.88 201 VAL A O 1
ATOM 1550 N N . ALA A 1 202 ? -20.121 2.734 31.718 1.00 93.69 202 ALA A N 1
ATOM 1551 C CA . ALA A 1 202 ? -21.276 2.315 32.512 1.00 93.69 202 ALA A CA 1
ATOM 1552 C C . ALA A 1 202 ? -21.699 0.866 32.207 1.00 93.69 202 ALA A C 1
ATOM 1554 O O . ALA A 1 202 ? -21.827 0.056 33.126 1.00 93.69 202 ALA A O 1
ATOM 1555 N N . VAL A 1 203 ? -21.833 0.518 30.925 1.00 94.81 203 VAL A N 1
ATOM 1556 C CA . VAL A 1 203 ? -22.159 -0.832 30.437 1.00 94.81 203 VAL A CA 1
ATOM 1557 C C . VAL A 1 203 ? -21.097 -1.841 30.875 1.00 94.81 203 VAL A C 1
ATOM 1559 O O . VAL A 1 203 ? -21.434 -2.913 31.374 1.00 94.81 203 VAL A O 1
ATOM 1562 N N . SER A 1 204 ? -19.813 -1.475 30.788 1.00 92.50 204 SER A N 1
ATOM 1563 C CA . SER A 1 204 ? -18.700 -2.341 31.208 1.00 92.50 204 SER A CA 1
ATOM 1564 C C . SER A 1 204 ? -18.725 -2.680 32.701 1.00 92.50 204 SER A C 1
ATOM 1566 O O . SER A 1 204 ? -18.209 -3.716 33.097 1.00 92.50 204 SER A O 1
ATOM 1568 N N . LYS A 1 205 ? -19.319 -1.830 33.549 1.00 93.12 205 LYS A N 1
ATOM 1569 C CA . LYS A 1 205 ? -19.487 -2.115 34.986 1.00 93.12 205 LYS A CA 1
ATOM 1570 C C . LYS A 1 205 ? -20.684 -3.024 35.277 1.00 93.12 205 LYS A C 1
ATOM 1572 O O . LYS A 1 205 ? -20.718 -3.651 36.335 1.00 93.12 205 LYS A O 1
ATOM 1577 N N . ALA A 1 206 ? -21.674 -3.052 34.387 1.00 89.38 206 ALA A N 1
ATOM 1578 C CA . ALA A 1 206 ? -22.886 -3.854 34.538 1.00 89.38 206 ALA A CA 1
ATOM 1579 C C . ALA A 1 206 ? -22.687 -5.310 34.087 1.00 89.38 206 ALA A C 1
ATOM 1581 O O . ALA A 1 206 ? -23.321 -6.216 34.627 1.00 89.38 206 ALA A O 1
ATOM 1582 N N . ILE A 1 207 ? -21.790 -5.533 33.126 1.00 87.31 207 ILE A N 1
ATOM 1583 C CA . ILE A 1 207 ? -21.437 -6.857 32.610 1.00 87.31 207 ILE A CA 1
ATOM 1584 C C . ILE A 1 207 ? -20.243 -7.392 33.412 1.00 87.31 207 ILE A C 1
ATOM 1586 O O . ILE A 1 207 ? -19.207 -6.737 33.482 1.00 87.31 207 ILE A O 1
ATOM 1590 N N . LYS A 1 208 ? -20.407 -8.559 34.047 1.00 75.38 208 LYS A N 1
ATOM 1591 C CA . LYS A 1 208 ? -19.383 -9.221 34.874 1.00 75.38 208 LYS A CA 1
ATOM 1592 C C . LYS A 1 208 ? -18.658 -10.330 34.128 1.00 75.38 208 LYS A C 1
ATOM 1594 O O . LYS A 1 208 ? -19.322 -11.004 33.310 1.00 75.38 208 LYS A O 1
#

Mean predicted aligned error: 14.83 Å

Foldseek 3Di:
DPPVVVVVVVVVVVVVVVVVVVVVVVVVVVVVVVVVVVVVVVVVVVVVVVVVPDDPQDAAEEFEEEEEPDDVGQVVVVVVQVVVCVVVVSYHYDYDYFPNDPLVRQVVCLVVVNHTNHYDDDLVSLLVCVVVVNFDQLVVDPCSVVVLVVLVPDPVVQVVSDHVNTGRDDDDDDDDDDDDDDPVQCVVLVHDDDPDPVSVVVSVVSRD

Solvent-accessible surface area (backbone atoms only — not comparable to full-atom values): 12625 Å² total; per-residue (Å²): 128,67,68,65,54,54,58,52,52,56,53,63,64,51,50,62,58,51,54,53,53,50,55,52,50,52,54,54,48,51,52,52,50,53,55,53,50,54,53,51,55,53,52,52,59,58,53,60,69,64,63,74,78,67,68,89,76,66,74,80,43,79,44,40,34,38,30,57,70,47,70,71,56,44,53,52,51,50,50,53,37,52,61,51,33,71,81,32,80,41,46,43,67,46,77,41,68,42,50,95,50,50,68,61,46,49,53,52,23,55,77,69,75,63,57,65,81,38,71,64,74,54,75,66,57,50,56,53,36,46,78,72,63,77,48,69,55,48,68,74,44,93,56,38,69,60,53,47,60,73,66,67,56,64,81,72,58,61,70,77,59,43,56,9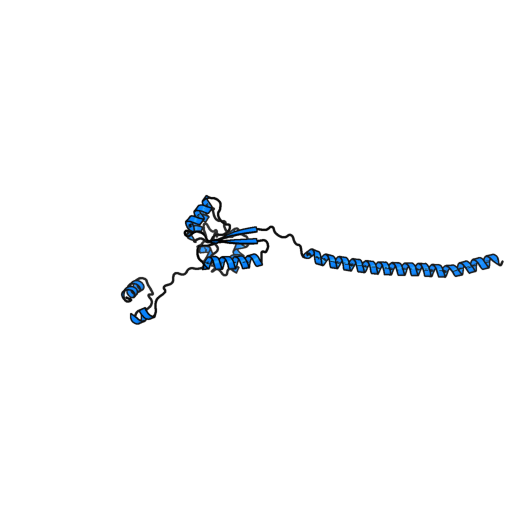8,88,38,36,71,75,80,90,86,78,86,82,81,90,75,92,85,80,62,65,69,57,31,60,74,52,73,50,74,87,58,90,46,71,69,43,40,58,53,48,57,72,61,50,131

Radius of gyration: 41.46 Å; Cα contacts (8 Å, |Δi|>4): 151; chains: 1; bounding box: 51×43×152 Å

Sequence (208 aa):
MSKELTAAINRNQTQPARIIQEQTTDLITEEKMKRNMNLIVVLVMGLSLILSACGPKAAPVTIQYWVINNDPDEKLANQYAVDFMADHPNITVKVSRMGENAEETIAAAVAAGTAPDIVQMSPLDALAYSKEGALVALDSFSDFQAAMQAAHKPADLVPAYQVESHNYLIPWRGSPILLFYNKALFEQAGVEPPKSWDDFVAVSKAIK

Nearest PDB structures (foldseek):
  4gqo-assembly3_C  TM=7.868E-01  e=1.928E-07  Listeria monocytogenes EGD-e
  4ovj-assembly1_A  TM=6.451E-01  e=4.452E-05  Alicyclobacillus acidocaldarius subsp. acidocaldarius DSM 446
  3ooa-assembly2_B  TM=6.790E-01  e=2.615E-04  Actinoplanes sp. SE50/110
  3oo9-assembly2_B  TM=6.777E-01  e=4.138E-04  Actinoplanes sp. SE50/110
  5iai-assembly1_A  TM=7.122E-01  e=5.037E-04  Rhizobium rhizogenes K84

Secondary structure (DSSP, 8-state):
-HHHHHHHHHHHHHHHHHHHHHHHHHHHHHHHHHHHHHHHHHHHHHHHTTGGG----PPPEEEEEEE-SSHHHHHHHHHHHHHHHHH-TTEEEEEEE--S-HHHHHHHHHHHT---SEE---HHHHHHHHHTT-S--GGGSTTHHHHHHHTT--TTHHHHTEETTEE---------------HHHHHHHT-PPPSSHHHHHHHHHH--

pLDDT: mean 82.5, std 14.27, range [51.0, 98.56]